Protein AF-A0A0F9PC03-F1 (afdb_monomer_lite)

pLDDT: mean 74.31, std 17.59, range [27.33, 94.0]

Sequence (243 aa):
MSEENTEQASPEETTSKETETEEQSKEQPFSDEQEARMQQLMVEATSKAKEEGKREMQGVKDREVAEANRKTRAAQNEASSYRTSFGTLDEDTQKDIELARYREQDKYHQNSAQEEAQKQQEDAFYQRMNEGVLSSLDSLGIQRDDKRIDWGTGSQDYIEARSRLDASVAKIISSDRKDADDKLKDDFKSLESTLRKELNLDSVDTTAGGGNSETDDFHSRVSNPNHKLTKKDIQDAREKGII

Structure (mmCIF, N/CA/C/O backbone):
data_AF-A0A0F9PC03-F1
#
_entry.id   AF-A0A0F9PC03-F1
#
loop_
_atom_site.group_PDB
_atom_site.id
_atom_site.type_symbol
_atom_site.label_atom_id
_atom_site.label_alt_id
_atom_site.label_comp_id
_atom_site.label_asym_id
_atom_site.label_entity_id
_atom_site.label_seq_id
_atom_site.pdbx_PDB_ins_code
_atom_site.Cartn_x
_atom_site.Cartn_y
_atom_site.Cartn_z
_atom_site.occupancy
_atom_site.B_iso_or_equiv
_atom_site.auth_seq_id
_atom_site.auth_comp_id
_atom_site.auth_asym_id
_atom_site.auth_atom_id
_atom_site.pdbx_PDB_model_num
ATOM 1 N N . MET A 1 1 ? -3.650 57.979 8.718 1.00 41.66 1 MET A N 1
ATOM 2 C CA . MET A 1 1 ? -4.286 57.192 7.647 1.00 41.66 1 MET A CA 1
ATOM 3 C C . MET A 1 1 ? -4.529 55.830 8.267 1.00 41.66 1 MET A C 1
ATOM 5 O O . MET A 1 1 ? -3.598 55.044 8.340 1.00 41.66 1 MET A O 1
ATOM 9 N N . SER A 1 2 ? -5.541 55.773 9.131 1.00 39.56 2 SER A N 1
ATOM 10 C CA . SER A 1 2 ? -6.923 55.395 8.777 1.00 39.56 2 SER A CA 1
ATOM 11 C C . SER A 1 2 ? -6.997 53.866 8.808 1.00 39.56 2 SER A C 1
ATOM 13 O O . SER A 1 2 ? -6.399 53.223 7.954 1.00 39.56 2 SER A O 1
ATOM 15 N N . GLU A 1 3 ? -7.372 53.300 9.959 1.00 35.12 3 GLU A N 1
ATOM 16 C CA . GLU A 1 3 ? -8.781 53.048 10.355 1.00 35.12 3 GLU A CA 1
ATOM 17 C C . GLU A 1 3 ? -9.276 51.799 9.606 1.00 35.12 3 GLU A C 1
ATOM 19 O O . GLU A 1 3 ? -9.280 51.775 8.383 1.00 35.12 3 GLU A O 1
ATOM 24 N N . GLU A 1 4 ? -9.406 50.666 10.307 1.00 34.69 4 GLU A N 1
ATOM 25 C CA . GLU A 1 4 ? -10.671 50.177 10.909 1.00 34.69 4 GLU A CA 1
ATOM 26 C C . GLU A 1 4 ? -11.431 49.256 9.928 1.00 34.69 4 GLU A C 1
ATOM 28 O O . GLU A 1 4 ? -11.292 49.405 8.722 1.00 34.69 4 GLU A O 1
ATOM 33 N N . ASN A 1 5 ? -12.242 48.274 10.333 1.00 32.03 5 ASN A N 1
ATOM 34 C CA . ASN A 1 5 ? -12.393 47.517 11.590 1.00 32.03 5 ASN A CA 1
ATOM 35 C C . ASN A 1 5 ? -13.169 46.212 11.243 1.00 32.03 5 ASN A C 1
ATOM 37 O O . ASN A 1 5 ? -13.571 46.064 10.094 1.00 32.03 5 ASN A O 1
ATOM 41 N N . THR A 1 6 ? -13.391 45.315 12.216 1.00 33.34 6 THR A N 1
ATOM 42 C CA . THR A 1 6 ? -14.523 44.342 12.345 1.00 33.34 6 THR A CA 1
ATOM 43 C C . THR A 1 6 ? -15.096 43.613 11.097 1.00 33.34 6 THR A C 1
ATOM 45 O O . THR A 1 6 ? -15.547 44.232 10.145 1.00 33.34 6 THR A O 1
ATOM 48 N N . GLU A 1 7 ? -15.149 42.277 11.005 1.00 32.19 7 GLU A N 1
ATOM 49 C CA . GLU A 1 7 ? -15.818 41.286 11.887 1.00 32.19 7 GLU A CA 1
ATOM 50 C C . GLU A 1 7 ? -17.330 41.053 11.590 1.00 32.19 7 GLU A C 1
ATOM 52 O O . GLU A 1 7 ? -18.104 41.992 11.467 1.00 32.19 7 GLU A O 1
ATOM 57 N N . GLN A 1 8 ? -17.713 39.761 11.593 1.00 31.20 8 GLN A N 1
ATOM 58 C CA . GLN A 1 8 ? -19.039 39.161 11.875 1.00 31.20 8 GLN A CA 1
ATOM 59 C C . GLN A 1 8 ? -20.194 39.034 10.842 1.00 31.20 8 GLN A C 1
ATOM 61 O O . GLN A 1 8 ? -20.530 39.928 10.077 1.00 31.20 8 GLN A O 1
ATOM 66 N N . ALA A 1 9 ? -20.862 37.877 11.014 1.00 28.86 9 ALA A N 1
ATOM 67 C CA . ALA A 1 9 ? -22.312 37.606 11.010 1.00 28.86 9 ALA A CA 1
ATOM 68 C C . ALA A 1 9 ? -23.124 37.407 9.702 1.00 28.86 9 ALA A C 1
ATOM 70 O O . ALA A 1 9 ? -23.466 38.333 8.978 1.00 28.86 9 ALA A O 1
ATOM 71 N N . SER A 1 10 ? -23.578 36.155 9.543 1.00 40.72 10 SER A N 1
ATOM 72 C CA . SER A 1 10 ? -24.974 35.769 9.224 1.00 40.72 10 SER A CA 1
ATOM 73 C C . SER A 1 10 ? -25.785 35.795 10.547 1.00 40.72 10 SER A C 1
ATOM 75 O O . SER A 1 10 ? -25.151 35.508 11.572 1.00 40.72 10 SER A O 1
ATOM 77 N N . PRO A 1 11 ? -27.079 36.207 10.618 1.00 42.56 11 PRO A N 1
ATOM 78 C CA . PRO A 1 11 ? -28.287 35.537 10.067 1.00 42.56 11 PRO A CA 1
ATOM 79 C C . PRO A 1 11 ? -29.135 36.509 9.185 1.00 42.56 11 PRO A C 1
ATOM 81 O O . PRO A 1 11 ? -28.548 37.458 8.675 1.00 42.56 11 PRO A O 1
ATOM 84 N N . GLU A 1 12 ? -30.430 36.386 8.830 1.00 31.33 12 GLU A N 1
ATOM 85 C CA . GLU A 1 12 ? -31.638 35.585 9.200 1.00 31.33 12 GLU A CA 1
ATOM 86 C C . GLU A 1 12 ? -32.307 35.013 7.902 1.00 31.33 12 GLU A C 1
ATOM 88 O O . GLU A 1 12 ? -31.857 35.325 6.802 1.00 31.33 12 GLU A O 1
ATOM 93 N N . GLU A 1 13 ? -33.217 34.021 7.863 1.00 30.52 13 GLU A N 1
ATOM 94 C CA . GLU A 1 13 ? -34.606 33.925 8.389 1.00 30.52 13 GLU A CA 1
ATOM 95 C C . GLU A 1 13 ? -35.509 35.112 7.940 1.00 30.52 13 GLU A C 1
ATOM 97 O O . GLU A 1 13 ? -35.182 36.259 8.186 1.00 30.52 13 GLU A O 1
ATOM 102 N N . THR A 1 14 ? -36.653 34.985 7.242 1.00 29.14 14 THR A N 1
ATOM 103 C CA . THR A 1 14 ? -37.774 34.031 7.393 1.00 29.14 14 THR A CA 1
ATOM 104 C C . THR A 1 14 ? -38.753 34.010 6.181 1.00 29.14 14 THR A C 1
ATOM 106 O O . THR A 1 14 ? -39.029 35.033 5.565 1.00 29.14 14 THR A O 1
ATOM 109 N N . THR A 1 15 ? -39.359 32.839 5.928 1.00 28.55 15 THR A N 1
ATOM 110 C CA . THR A 1 15 ? -40.800 32.591 5.621 1.00 28.55 15 THR A CA 1
ATOM 111 C C . THR A 1 15 ? -41.545 33.353 4.494 1.00 28.55 15 THR A C 1
ATOM 113 O O . THR A 1 15 ? -41.940 34.502 4.680 1.00 28.55 15 THR A O 1
ATOM 116 N N . SER A 1 16 ? -42.017 32.636 3.450 1.00 35.53 16 SER A N 1
ATOM 117 C CA . SER A 1 16 ? -43.470 32.330 3.273 1.00 35.53 16 SER A CA 1
ATOM 118 C C . SER A 1 16 ? -43.884 31.644 1.951 1.00 35.53 16 SER A C 1
ATOM 120 O O . SER A 1 16 ? -43.716 32.204 0.875 1.00 35.53 16 SER A O 1
ATOM 122 N N . LYS A 1 17 ? -44.659 30.560 2.129 1.00 33.78 17 LYS A N 1
ATOM 123 C CA . LYS A 1 17 ? -45.796 30.053 1.324 1.00 33.78 17 LYS A CA 1
ATOM 124 C C . LYS A 1 17 ? -45.612 29.305 -0.003 1.00 33.78 17 LYS A C 1
ATOM 126 O O . LYS A 1 17 ? -45.065 29.791 -0.985 1.00 33.78 17 LYS A O 1
ATOM 131 N N . GLU A 1 18 ? -46.269 28.144 -0.008 1.00 35.34 18 GLU A N 1
ATOM 132 C CA . GLU A 1 18 ? -46.649 27.332 -1.159 1.00 35.34 18 GLU A CA 1
ATOM 133 C C . GLU A 1 18 ? -47.553 28.091 -2.141 1.00 35.34 18 GLU A C 1
ATOM 135 O O . GLU A 1 18 ? -48.383 28.915 -1.747 1.00 35.34 18 GLU A O 1
ATOM 140 N N . THR A 1 19 ? -47.532 27.671 -3.404 1.00 29.50 19 THR A N 1
ATOM 141 C CA . THR A 1 19 ? -48.782 27.344 -4.102 1.00 29.50 19 THR A CA 1
ATOM 142 C C . THR A 1 19 ? -48.505 26.186 -5.057 1.00 29.50 19 THR A C 1
ATOM 144 O O . THR A 1 19 ? -47.679 26.311 -5.958 1.00 29.50 19 THR A O 1
ATOM 147 N N . GLU A 1 20 ? -49.165 25.049 -4.845 1.00 39.22 20 GLU A N 1
ATOM 148 C CA . GLU A 1 20 ? -49.199 23.973 -5.836 1.00 39.22 20 GLU A CA 1
ATOM 149 C C . GLU A 1 20 ? -49.935 24.453 -7.087 1.00 39.22 20 GLU A C 1
ATOM 151 O O . GLU A 1 20 ? -51.007 25.057 -6.996 1.00 39.22 20 GLU A O 1
ATOM 156 N N . THR A 1 21 ? -49.423 24.113 -8.266 1.00 27.33 21 THR A N 1
ATOM 157 C CA . THR A 1 21 ? -50.286 23.909 -9.433 1.00 27.33 21 THR A CA 1
ATOM 158 C C . THR A 1 21 ? -49.648 22.862 -10.339 1.00 27.33 21 THR A C 1
ATOM 160 O O . THR A 1 21 ? -48.740 23.158 -11.114 1.00 27.33 21 THR A O 1
ATOM 163 N N . GLU A 1 22 ? -50.126 21.620 -10.238 1.00 38.72 22 GLU A N 1
ATOM 164 C CA . GLU A 1 22 ? -50.060 20.705 -11.375 1.00 38.72 22 GLU A CA 1
ATOM 165 C C . GLU A 1 22 ? -50.844 21.347 -12.521 1.00 38.72 22 GLU A C 1
ATOM 167 O O . GLU A 1 22 ? -52.063 21.488 -12.434 1.00 38.72 22 GLU A O 1
ATOM 172 N N . GLU A 1 23 ? -50.175 21.696 -13.617 1.00 34.22 23 GLU A N 1
ATOM 173 C CA . GLU A 1 23 ? -50.879 21.868 -14.881 1.00 34.22 23 GLU A CA 1
ATOM 174 C C . GLU A 1 23 ? -50.096 21.216 -16.019 1.00 34.22 23 GLU A C 1
ATOM 176 O O . GLU A 1 23 ? -48.954 21.560 -16.325 1.00 34.22 23 GLU A O 1
ATOM 181 N N . GLN A 1 24 ? -50.731 20.210 -16.620 1.00 42.56 24 GLN A N 1
ATOM 182 C CA . GLN A 1 24 ? -50.201 19.412 -17.718 1.00 42.56 24 GLN A CA 1
ATOM 183 C C . GLN A 1 24 ? -49.994 20.281 -18.969 1.00 42.56 24 GLN A C 1
ATOM 185 O O . GLN A 1 24 ? -50.896 20.426 -19.801 1.00 42.56 24 GLN A O 1
ATOM 190 N N . SER A 1 25 ? -48.789 20.814 -19.161 1.00 38.00 25 SER A N 1
ATOM 191 C CA . SER A 1 25 ? -48.384 21.405 -20.436 1.00 38.00 25 SER A CA 1
ATOM 192 C C . SER A 1 25 ? -48.019 20.297 -21.429 1.00 38.00 25 SER A C 1
ATOM 194 O O . SER A 1 25 ? -46.926 19.738 -21.435 1.00 38.00 25 SER A O 1
ATOM 196 N N . LYS A 1 26 ? -49.012 19.969 -22.263 1.00 37.25 26 LYS A N 1
ATOM 197 C CA . LYS A 1 26 ? -48.923 19.066 -23.419 1.00 37.25 26 LYS A CA 1
ATOM 198 C C . LYS A 1 26 ? -47.657 19.307 -24.240 1.00 37.25 26 LYS A C 1
ATOM 200 O O . LYS A 1 26 ? -47.266 20.454 -24.447 1.00 37.25 26 LYS A O 1
ATOM 205 N N . GLU A 1 27 ? -47.129 18.226 -24.808 1.00 50.34 27 GLU A N 1
ATOM 206 C CA . GLU A 1 27 ? -46.141 18.254 -25.887 1.00 50.34 27 GLU A CA 1
ATOM 207 C C . GLU A 1 27 ? -46.575 19.257 -26.971 1.00 50.34 27 GLU A C 1
ATOM 209 O O . GLU A 1 27 ? -47.518 19.012 -27.728 1.00 50.34 27 GLU A O 1
ATOM 214 N N . GLN A 1 28 ? -45.899 20.406 -27.049 1.00 47.16 28 GLN A N 1
ATOM 215 C CA . GLN A 1 28 ? -45.931 21.200 -28.270 1.00 47.16 28 GLN A CA 1
ATOM 216 C C . GLN A 1 28 ? -45.037 20.480 -29.283 1.00 47.16 28 GLN A C 1
ATOM 218 O O . GLN A 1 28 ? -43.856 20.283 -28.982 1.00 47.16 28 GLN A O 1
ATOM 223 N N . PRO A 1 29 ? -45.538 20.107 -30.474 1.00 51.25 29 PRO A N 1
ATOM 224 C CA . PRO A 1 29 ? -44.636 19.741 -31.552 1.00 51.25 29 PRO A CA 1
ATOM 225 C C . PRO A 1 29 ? -43.731 20.945 -31.828 1.00 51.25 29 PRO A C 1
ATOM 227 O O . PRO A 1 29 ? -44.205 22.088 -31.864 1.00 51.25 29 PRO A O 1
ATOM 230 N N . PHE A 1 30 ? -42.432 20.699 -32.002 1.00 54.22 30 PHE A N 1
ATOM 231 C CA . PHE A 1 30 ? -41.537 21.720 -32.537 1.00 54.22 30 PHE A CA 1
ATOM 232 C C . PHE A 1 30 ? -42.135 22.236 -33.849 1.00 54.22 30 PHE A C 1
ATOM 234 O O . PHE A 1 30 ? -42.644 21.453 -34.648 1.00 54.22 30 PHE A O 1
ATOM 241 N N . SER A 1 31 ? -42.092 23.551 -34.070 1.00 66.00 31 SER A N 1
ATOM 242 C CA . SER A 1 31 ? -42.467 24.102 -35.377 1.00 66.00 31 SER A CA 1
ATOM 243 C C . SER A 1 31 ? -41.603 23.449 -36.461 1.00 66.00 31 SER A C 1
ATOM 245 O O . SER A 1 31 ? -40.407 23.255 -36.227 1.00 66.00 31 SER A O 1
ATOM 247 N N . ASP A 1 32 ? -42.158 23.180 -37.646 1.00 67.56 32 ASP A N 1
ATOM 248 C CA . ASP A 1 32 ? -41.413 22.609 -38.781 1.00 67.56 32 ASP A CA 1
ATOM 249 C C . ASP A 1 32 ? -40.110 23.394 -39.060 1.00 67.56 32 ASP A C 1
ATOM 251 O O . ASP A 1 32 ? -39.079 22.821 -39.409 1.00 67.56 32 ASP A O 1
ATOM 255 N N . GLU A 1 33 ? -40.111 24.714 -38.823 1.00 67.62 33 GLU A N 1
ATOM 256 C CA . GLU A 1 33 ? -38.919 25.566 -38.933 1.00 67.62 33 GLU A CA 1
ATOM 257 C C . GLU A 1 33 ? -37.887 25.356 -37.811 1.00 67.62 33 GLU A C 1
ATOM 259 O O . GLU A 1 33 ? -36.685 25.517 -38.035 1.00 67.62 33 GLU A O 1
ATOM 264 N N . GLN A 1 34 ? -38.326 25.031 -36.592 1.00 68.62 34 GLN A N 1
ATOM 265 C CA . GLN A 1 34 ? -37.437 24.698 -35.475 1.00 68.62 34 GLN A CA 1
ATOM 266 C C . GLN A 1 34 ? -36.825 23.311 -35.666 1.00 68.62 34 GLN A C 1
ATOM 268 O O . GLN A 1 34 ? -35.625 23.153 -35.441 1.00 68.62 34 GLN A O 1
ATOM 273 N N . GLU A 1 35 ? -37.609 22.336 -36.132 1.00 71.00 35 GLU A N 1
ATOM 274 C CA . GLU A 1 35 ? -37.091 21.007 -36.448 1.00 71.00 35 GLU A CA 1
ATOM 275 C C . GLU A 1 35 ? -36.109 21.070 -37.626 1.00 71.00 35 GLU A C 1
ATOM 277 O O . GLU A 1 35 ? -34.992 20.571 -37.508 1.00 71.00 35 GLU A O 1
ATOM 282 N N . ALA A 1 36 ? -36.438 21.788 -38.708 1.00 74.25 36 ALA A N 1
ATOM 283 C CA . ALA A 1 36 ? -35.526 21.991 -39.836 1.00 74.25 36 ALA A CA 1
ATOM 284 C C . ALA A 1 36 ? -34.196 22.646 -39.413 1.00 74.25 36 ALA A C 1
ATOM 286 O O . ALA A 1 36 ? -33.126 22.204 -39.839 1.00 74.25 36 ALA A O 1
ATOM 287 N N . ARG A 1 37 ? -34.228 23.653 -38.525 1.00 74.31 37 ARG A N 1
ATOM 288 C CA . ARG A 1 37 ? -33.006 24.262 -37.960 1.00 74.31 37 ARG A CA 1
ATOM 289 C C . ARG A 1 37 ? -32.220 23.287 -37.084 1.00 74.31 37 ARG A C 1
ATOM 291 O O . ARG A 1 37 ? -30.994 23.290 -37.140 1.00 74.31 37 ARG A O 1
ATOM 298 N N . MET A 1 38 ? -32.894 22.447 -36.299 1.00 74.69 38 MET A N 1
ATOM 299 C CA . MET A 1 38 ? -32.247 21.440 -35.453 1.00 74.69 38 MET A CA 1
ATOM 300 C C . MET A 1 38 ? -31.599 20.329 -36.292 1.00 74.69 38 MET A C 1
ATOM 302 O O . MET A 1 38 ? -30.455 19.955 -36.038 1.00 74.69 38 MET A O 1
ATOM 306 N N . GLN A 1 39 ? -32.279 19.862 -37.343 1.00 79.38 39 GLN A N 1
ATOM 307 C CA . GLN A 1 39 ? -31.731 18.926 -38.325 1.00 79.38 39 GLN A CA 1
ATOM 308 C C . GLN A 1 39 ? -30.527 19.539 -39.059 1.00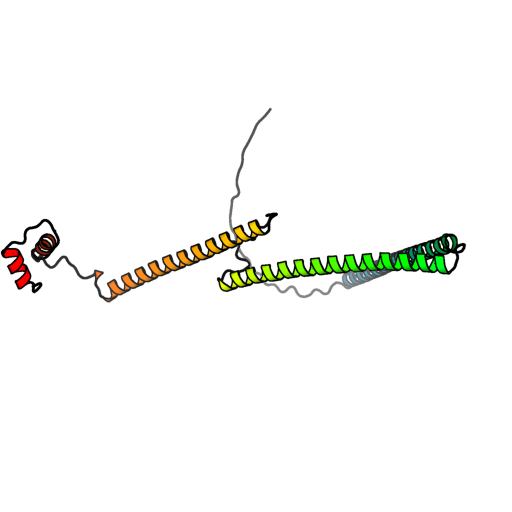 79.38 39 GLN A C 1
ATOM 310 O O . GLN A 1 39 ? -29.493 18.884 -39.181 1.00 79.38 39 GLN A O 1
ATOM 315 N N . GLN A 1 40 ? -30.605 20.808 -39.481 1.00 80.12 40 GLN A N 1
ATOM 316 C CA . GLN A 1 40 ? -29.488 21.510 -40.121 1.00 80.12 40 GLN A CA 1
ATOM 317 C C . GLN A 1 40 ? -28.278 21.649 -39.180 1.00 80.12 40 GLN A C 1
ATOM 319 O O . GLN A 1 40 ? -27.158 21.340 -39.587 1.00 80.12 40 GLN A O 1
ATOM 324 N N . LEU A 1 41 ? -28.501 22.020 -37.913 1.00 79.81 41 LEU A N 1
ATOM 325 C CA . LEU A 1 41 ? -27.453 22.096 -36.890 1.00 79.81 41 LEU A CA 1
ATOM 326 C C . LEU A 1 41 ? -26.822 20.719 -36.616 1.00 79.81 41 LEU A C 1
ATOM 328 O O . LEU A 1 41 ? -25.604 20.617 -36.490 1.00 79.81 41 LEU A O 1
ATOM 332 N N . MET A 1 42 ? -27.620 19.645 -36.576 1.00 75.25 42 MET A N 1
ATOM 333 C CA . MET A 1 42 ? -27.100 18.280 -36.438 1.00 75.25 42 MET A CA 1
ATOM 334 C C . MET A 1 42 ? -26.302 17.827 -37.665 1.00 75.25 42 MET A C 1
ATOM 336 O O . MET A 1 42 ? -25.276 17.166 -37.503 1.00 75.25 42 MET A O 1
ATOM 340 N N . VAL A 1 43 ? -26.711 18.195 -38.883 1.00 81.62 43 VAL A N 1
ATOM 341 C CA . VAL A 1 43 ? -25.949 17.908 -40.111 1.00 81.62 43 VAL A CA 1
ATOM 342 C C . VAL A 1 43 ? -24.617 18.660 -40.119 1.00 81.62 43 VAL A C 1
ATOM 344 O O . VAL A 1 43 ? -23.594 18.052 -40.432 1.00 81.62 43 VAL A O 1
ATOM 347 N N . GLU A 1 44 ? -24.601 19.936 -39.727 1.00 78.81 44 GLU A N 1
ATOM 348 C CA . GLU A 1 44 ? -23.381 20.750 -39.635 1.00 78.81 44 GLU A CA 1
ATOM 349 C C . GLU A 1 44 ? -22.435 20.249 -38.531 1.00 78.81 44 GLU A C 1
ATOM 351 O O . GLU A 1 44 ? -21.245 20.045 -38.770 1.00 78.81 44 GLU A O 1
ATOM 356 N N . ALA A 1 45 ? -22.955 19.944 -37.339 1.00 76.06 45 ALA A N 1
ATOM 357 C CA . ALA A 1 45 ? -22.166 19.338 -36.268 1.00 76.06 45 ALA A CA 1
ATOM 358 C C . ALA A 1 45 ? -21.593 17.971 -36.688 1.00 76.06 45 ALA A C 1
ATOM 360 O O . ALA A 1 45 ? -20.422 17.681 -36.439 1.00 76.06 45 ALA A O 1
ATOM 361 N N . THR A 1 46 ? -22.383 17.150 -37.389 1.00 72.75 46 THR A N 1
ATOM 362 C CA . THR A 1 46 ? -21.948 15.836 -37.889 1.00 72.75 46 THR A CA 1
ATOM 363 C C . THR A 1 46 ? -20.911 15.955 -39.008 1.00 72.75 46 THR A C 1
ATOM 365 O O . THR A 1 46 ? -19.999 15.129 -39.078 1.00 72.75 46 THR A O 1
ATOM 368 N N . SER A 1 47 ? -21.019 16.945 -39.902 1.00 79.38 47 SER A N 1
ATOM 369 C CA . SER A 1 47 ? -20.021 17.166 -40.956 1.00 79.38 47 SER A CA 1
ATOM 370 C C . SER A 1 47 ? -18.702 17.660 -40.361 1.00 79.38 47 SER A C 1
ATOM 372 O O . SER A 1 47 ? -17.656 17.089 -40.674 1.00 79.38 47 SER A O 1
ATOM 374 N N . LYS A 1 48 ? -18.761 18.610 -39.420 1.00 83.31 48 LYS A N 1
ATOM 375 C CA . LYS A 1 48 ? -17.601 19.129 -38.690 1.00 83.31 48 LYS A CA 1
ATOM 376 C C . LYS A 1 48 ? -16.895 18.037 -37.883 1.00 83.31 48 LYS A C 1
ATOM 378 O O . LYS A 1 48 ? -15.695 17.853 -38.054 1.00 83.31 48 LYS A O 1
ATOM 383 N N . ALA A 1 49 ? -17.632 17.233 -37.113 1.00 75.56 49 ALA A N 1
ATOM 384 C CA . ALA A 1 49 ? -17.072 16.100 -36.370 1.00 75.56 49 ALA A CA 1
ATOM 385 C C . ALA A 1 49 ? -16.437 15.037 -37.293 1.00 75.56 49 ALA A C 1
ATOM 387 O O . ALA A 1 49 ? -15.399 14.462 -36.966 1.00 75.56 49 ALA A O 1
ATOM 388 N N . LYS A 1 50 ? -17.014 14.791 -38.481 1.00 81.88 50 LYS A N 1
ATOM 389 C CA . LYS A 1 50 ? -16.421 13.894 -39.492 1.00 81.88 50 LYS A CA 1
ATOM 390 C C . LYS A 1 50 ? -15.153 14.465 -40.129 1.00 81.88 50 LYS A C 1
ATOM 392 O O . LYS A 1 50 ? -14.277 13.688 -40.503 1.00 81.88 50 LYS A O 1
ATOM 397 N N . GLU A 1 51 ? -15.056 15.778 -40.307 1.00 82.50 51 GLU A N 1
ATOM 398 C CA . GLU A 1 51 ? -13.858 16.432 -40.843 1.00 82.50 51 GLU A CA 1
ATOM 399 C C . GLU A 1 51 ? -12.733 16.489 -39.800 1.00 82.50 51 GLU A C 1
ATOM 401 O O . GLU A 1 51 ? -11.593 16.133 -40.100 1.00 82.50 51 GLU A O 1
ATOM 406 N N . GLU A 1 52 ? -13.071 16.834 -38.558 1.00 80.12 52 GLU A N 1
ATOM 407 C CA . GLU A 1 52 ? -12.163 16.852 -37.411 1.00 80.12 52 GLU A CA 1
ATOM 408 C C . GLU A 1 52 ? -11.604 15.450 -37.130 1.00 80.12 52 GLU A C 1
ATOM 410 O O . GLU A 1 52 ? -10.389 15.259 -37.180 1.00 80.12 52 GLU A O 1
ATOM 415 N N . GLY A 1 53 ? -12.463 14.429 -37.029 1.00 78.12 53 GLY A N 1
ATOM 416 C CA . GLY A 1 53 ? -12.029 13.036 -36.873 1.00 78.12 53 GLY A CA 1
ATOM 417 C C . GLY A 1 53 ? -11.180 12.516 -38.044 1.00 78.12 53 GLY A C 1
ATOM 418 O O . GLY A 1 53 ? -10.222 11.772 -37.833 1.00 78.12 53 GLY A O 1
ATOM 419 N N . LYS A 1 54 ? -11.445 12.941 -39.291 1.00 82.69 54 LYS A N 1
ATOM 420 C CA . LYS A 1 54 ? -10.556 12.634 -40.432 1.00 82.69 54 LYS A CA 1
ATOM 421 C C . LYS A 1 54 ? -9.179 13.280 -40.276 1.00 82.69 54 LYS A C 1
ATOM 423 O O . LYS A 1 54 ? -8.176 12.647 -40.606 1.00 82.69 54 LYS A O 1
ATOM 428 N N . ARG A 1 55 ? -9.123 14.523 -39.793 1.00 82.38 55 ARG A N 1
ATOM 429 C CA . ARG A 1 55 ? -7.877 15.271 -39.586 1.00 82.38 55 ARG A CA 1
ATOM 430 C C . ARG A 1 55 ? -7.045 14.684 -38.446 1.00 82.38 55 ARG A C 1
ATOM 432 O O . ARG A 1 55 ? -5.830 14.571 -38.593 1.00 82.38 55 ARG A O 1
ATOM 439 N N . GLU A 1 56 ? -7.684 14.263 -37.358 1.00 81.12 56 GLU A N 1
ATOM 440 C CA . GLU A 1 56 ? -7.024 13.559 -36.254 1.00 81.12 56 GLU A CA 1
ATOM 441 C C . GLU A 1 56 ? -6.472 12.203 -36.697 1.00 81.12 56 GLU A C 1
ATOM 443 O O . GLU A 1 56 ? -5.285 11.942 -36.509 1.00 81.12 56 GLU A O 1
ATOM 448 N N . MET A 1 57 ? -7.282 11.377 -37.369 1.00 80.62 57 MET A N 1
ATOM 449 C CA . MET A 1 57 ? -6.848 10.073 -37.891 1.00 80.62 57 MET A CA 1
ATOM 450 C C . MET A 1 57 ? -5.685 10.199 -38.884 1.00 80.62 57 MET A C 1
ATOM 452 O O . MET A 1 57 ? -4.752 9.395 -38.849 1.00 80.62 57 MET A O 1
ATOM 456 N N . GLN A 1 58 ? -5.695 11.226 -39.740 1.00 83.69 58 GLN A N 1
ATOM 457 C CA . GLN A 1 58 ? -4.568 11.529 -40.622 1.00 83.69 58 GLN A CA 1
ATOM 458 C C . GLN A 1 58 ? -3.324 11.946 -39.817 1.00 83.69 58 GLN A C 1
ATOM 460 O O . GLN A 1 58 ? -2.237 11.440 -40.075 1.00 83.69 58 GLN A O 1
ATOM 465 N N . GLY A 1 59 ? -3.481 12.789 -38.791 1.00 84.94 59 GLY A N 1
ATOM 466 C CA . GLY A 1 59 ? -2.388 13.198 -37.904 1.00 84.94 59 GLY A CA 1
ATOM 467 C C . GLY A 1 59 ? -1.781 12.052 -37.083 1.00 84.94 59 GLY A C 1
ATOM 468 O O . GLY A 1 59 ? -0.568 12.034 -36.878 1.00 84.94 59 GLY A O 1
ATOM 469 N N . VAL A 1 60 ? -2.585 11.078 -36.644 1.00 80.38 60 VAL A N 1
ATOM 470 C CA . VAL A 1 60 ? -2.102 9.841 -36.002 1.00 80.38 60 VAL A CA 1
ATOM 471 C C . VAL A 1 60 ? -1.313 9.005 -37.007 1.00 80.38 60 VAL A C 1
ATOM 473 O O . VAL A 1 60 ? -0.159 8.672 -36.746 1.00 80.38 60 VAL A O 1
ATOM 476 N N . LYS A 1 61 ? -1.876 8.756 -38.194 1.00 82.88 61 LYS A N 1
ATOM 477 C CA . LYS A 1 61 ? -1.218 7.978 -39.251 1.00 82.88 61 LYS A CA 1
ATOM 478 C C . LYS A 1 61 ? 0.109 8.597 -39.705 1.00 82.88 61 LYS A C 1
ATOM 480 O O . LYS A 1 61 ? 1.089 7.880 -39.887 1.00 82.88 61 LYS A O 1
ATOM 485 N N . ASP A 1 62 ? 0.174 9.919 -39.848 1.00 85.25 62 ASP A N 1
ATOM 486 C CA . ASP A 1 62 ? 1.404 10.617 -40.235 1.00 85.25 62 ASP A CA 1
ATOM 487 C C . ASP A 1 62 ? 2.471 10.565 -39.125 1.00 85.25 62 ASP A C 1
ATOM 489 O O . ASP A 1 62 ? 3.663 10.460 -39.428 1.00 85.25 62 ASP A O 1
ATOM 493 N N . ARG A 1 63 ? 2.072 10.553 -37.841 1.00 82.81 63 ARG A N 1
ATOM 494 C CA . ARG A 1 63 ? 2.987 10.295 -36.712 1.00 82.81 63 ARG A CA 1
ATOM 495 C C . ARG A 1 63 ? 3.504 8.859 -36.723 1.00 82.81 63 ARG A C 1
ATOM 497 O O . ARG A 1 63 ? 4.715 8.672 -36.655 1.00 82.81 63 ARG A O 1
ATOM 504 N N . GLU A 1 64 ? 2.631 7.864 -36.874 1.00 81.06 64 GLU A N 1
ATOM 505 C CA . GLU A 1 64 ? 3.019 6.448 -36.958 1.00 81.06 64 GLU A CA 1
ATOM 506 C C . GLU A 1 64 ? 3.986 6.193 -38.123 1.00 81.06 64 GLU A C 1
ATOM 508 O O . GLU A 1 64 ? 5.023 5.552 -37.949 1.00 81.06 64 GLU A O 1
ATOM 513 N N . VAL A 1 65 ? 3.707 6.761 -39.301 1.00 85.38 65 VAL A N 1
ATOM 514 C CA . VAL A 1 65 ? 4.595 6.686 -40.472 1.00 85.38 65 VAL A CA 1
ATOM 515 C C . VAL A 1 65 ? 5.921 7.407 -40.210 1.00 85.38 65 VAL A C 1
ATOM 517 O O . VAL A 1 65 ? 6.978 6.900 -40.596 1.00 85.38 65 VAL A O 1
ATOM 520 N N . ALA A 1 66 ? 5.921 8.563 -39.541 1.00 83.88 66 ALA A N 1
ATOM 521 C CA . ALA A 1 66 ? 7.155 9.256 -39.170 1.00 83.88 66 ALA A CA 1
ATOM 522 C C . ALA A 1 66 ? 7.993 8.457 -38.154 1.00 83.88 66 ALA A C 1
ATOM 524 O O . ALA A 1 66 ? 9.217 8.392 -38.289 1.00 83.88 66 ALA A O 1
ATOM 525 N N . GLU A 1 67 ? 7.364 7.812 -37.171 1.00 85.50 67 GLU A N 1
ATOM 526 C CA . GLU A 1 67 ? 8.033 6.946 -36.198 1.00 85.50 67 GLU A CA 1
ATOM 527 C C . GLU A 1 67 ? 8.571 5.661 -36.825 1.00 85.50 67 GLU A C 1
ATOM 529 O O . GLU A 1 67 ? 9.722 5.304 -36.573 1.00 85.50 67 GLU A O 1
ATOM 534 N N . ALA A 1 68 ? 7.792 5.001 -37.685 1.00 82.50 68 ALA A N 1
ATOM 535 C CA . ALA A 1 68 ? 8.240 3.838 -38.444 1.00 82.50 68 ALA A CA 1
ATOM 536 C C . ALA A 1 68 ? 9.467 4.189 -39.300 1.00 82.50 68 ALA A C 1
ATOM 538 O O . ALA A 1 68 ? 10.495 3.525 -39.202 1.00 82.50 68 ALA A O 1
ATOM 539 N N . ASN A 1 69 ? 9.425 5.306 -40.036 1.00 82.88 69 ASN A N 1
ATOM 540 C CA . ASN A 1 69 ? 10.565 5.788 -40.820 1.00 82.88 69 ASN A CA 1
ATOM 541 C C . ASN A 1 69 ? 11.790 6.140 -39.955 1.00 82.88 69 ASN A C 1
ATOM 543 O O . ASN A 1 69 ? 12.923 5.889 -40.371 1.00 82.88 69 ASN A O 1
ATOM 547 N N . ARG A 1 70 ? 11.598 6.701 -38.751 1.00 84.38 70 ARG A N 1
ATOM 548 C CA . ARG A 1 70 ? 12.693 6.948 -37.792 1.00 84.38 70 ARG A CA 1
ATOM 549 C C . ARG A 1 70 ? 13.316 5.638 -37.305 1.00 84.38 70 ARG A C 1
ATOM 551 O O . ARG A 1 70 ? 14.537 5.518 -37.354 1.00 84.38 70 ARG A O 1
ATOM 558 N N . LYS A 1 71 ? 12.501 4.652 -36.910 1.00 82.12 71 LYS A N 1
ATOM 559 C CA . LYS A 1 71 ? 12.952 3.311 -36.493 1.00 82.12 71 LYS A CA 1
ATOM 560 C C . LYS A 1 71 ? 13.708 2.602 -37.623 1.00 82.12 71 LYS A C 1
ATOM 562 O O . LYS A 1 71 ? 14.810 2.112 -37.399 1.00 82.12 71 LYS A O 1
ATOM 567 N N . THR A 1 72 ? 13.190 2.633 -38.854 1.00 84.50 72 THR A N 1
ATOM 568 C CA . THR A 1 72 ? 13.859 2.054 -40.032 1.00 84.50 72 THR A CA 1
ATOM 569 C C . THR A 1 72 ? 15.204 2.723 -40.321 1.00 84.50 72 THR A C 1
ATOM 571 O O . THR A 1 72 ? 16.187 2.022 -40.545 1.00 84.50 72 THR A O 1
ATOM 574 N N . ARG A 1 73 ? 15.291 4.061 -40.273 1.00 81.25 73 ARG A N 1
ATOM 575 C CA . ARG A 1 73 ? 16.567 4.777 -40.465 1.00 81.25 73 ARG A CA 1
ATOM 576 C C . ARG A 1 73 ? 17.573 4.496 -39.350 1.00 81.25 73 ARG A C 1
ATOM 578 O O . ARG A 1 73 ? 18.755 4.356 -39.642 1.00 81.25 73 ARG A O 1
ATOM 585 N N . ALA A 1 74 ? 17.125 4.388 -38.098 1.00 82.75 74 ALA A N 1
ATOM 586 C CA . ALA A 1 74 ? 17.988 4.007 -36.982 1.00 82.75 74 ALA A CA 1
ATOM 587 C C . ALA A 1 74 ? 18.584 2.605 -37.200 1.00 82.75 74 ALA A C 1
ATOM 589 O O . ALA A 1 74 ? 19.804 2.465 -37.192 1.00 82.75 74 ALA A O 1
ATOM 590 N N . ALA A 1 75 ? 17.749 1.613 -37.528 1.00 80.62 75 ALA A N 1
ATOM 591 C CA . ALA A 1 75 ? 18.192 0.250 -37.824 1.00 80.62 75 ALA A CA 1
ATOM 592 C C . ALA A 1 75 ? 19.125 0.169 -39.051 1.00 80.62 75 ALA A C 1
ATOM 594 O O . ALA A 1 75 ? 20.090 -0.591 -39.048 1.00 80.62 75 ALA A O 1
ATOM 595 N N . GLN A 1 76 ? 18.887 0.972 -40.096 1.00 80.38 76 GLN A N 1
ATOM 596 C CA . GLN A 1 76 ? 19.783 1.062 -41.259 1.00 80.38 76 GLN A CA 1
ATOM 597 C C . GLN A 1 76 ? 21.146 1.670 -40.902 1.00 80.38 76 GLN A C 1
ATOM 599 O O . GLN A 1 76 ? 22.177 1.164 -41.347 1.00 80.38 76 GLN A O 1
ATOM 604 N N . ASN A 1 77 ? 21.166 2.729 -40.089 1.00 79.38 77 ASN A N 1
ATOM 605 C CA . ASN A 1 77 ? 22.403 3.351 -39.615 1.00 79.38 77 ASN A CA 1
ATOM 606 C C . ASN A 1 77 ? 23.197 2.401 -38.709 1.00 79.38 77 ASN A C 1
ATOM 608 O O . ASN A 1 77 ? 24.416 2.320 -38.834 1.00 79.38 77 ASN A O 1
ATOM 612 N N . GLU A 1 78 ? 22.508 1.660 -37.842 1.00 80.38 78 GLU A N 1
ATOM 613 C CA . GLU A 1 78 ? 23.094 0.635 -36.981 1.00 80.38 78 GLU A CA 1
ATOM 614 C C . GLU A 1 78 ? 23.672 -0.527 -37.805 1.00 80.38 78 GLU A C 1
ATOM 616 O O . GLU A 1 78 ? 24.852 -0.842 -37.682 1.00 80.38 78 GLU A O 1
ATOM 621 N N . ALA A 1 79 ? 22.914 -1.103 -38.743 1.00 77.69 79 ALA A N 1
ATOM 622 C CA . ALA A 1 79 ? 23.427 -2.145 -39.637 1.00 77.69 79 ALA A CA 1
ATOM 623 C C . ALA A 1 79 ? 24.637 -1.669 -40.470 1.00 77.69 79 ALA A C 1
ATOM 625 O O . ALA A 1 79 ? 25.582 -2.428 -40.699 1.00 77.69 79 ALA A O 1
ATOM 626 N N . SER A 1 80 ? 24.640 -0.402 -40.898 1.00 76.69 80 SER A N 1
ATOM 627 C CA . SER A 1 80 ? 25.768 0.214 -41.604 1.00 76.69 80 SER A CA 1
ATOM 628 C C . SER A 1 80 ? 26.996 0.399 -40.701 1.00 76.69 80 SER A C 1
ATOM 630 O O . SER A 1 80 ? 28.122 0.132 -41.131 1.00 76.69 80 SER A O 1
ATOM 632 N N . SER A 1 81 ? 26.810 0.792 -39.435 1.00 75.06 81 SER A N 1
ATOM 633 C CA . SER A 1 81 ? 27.915 0.954 -38.483 1.00 75.06 81 SER A CA 1
ATOM 634 C C . SER A 1 81 ? 28.499 -0.389 -38.037 1.00 75.06 81 SER A C 1
ATOM 636 O O . SER A 1 81 ? 29.726 -0.500 -37.989 1.00 75.06 81 SER A O 1
ATOM 638 N N . TYR A 1 82 ? 27.677 -1.429 -37.832 1.00 72.38 82 TYR A N 1
ATOM 639 C CA . TYR A 1 82 ? 28.156 -2.805 -37.644 1.00 72.38 82 TYR A CA 1
ATOM 640 C C . TYR A 1 82 ? 28.968 -3.267 -38.858 1.00 72.38 82 TYR A C 1
ATOM 642 O O . TYR A 1 82 ? 30.114 -3.681 -38.708 1.00 72.38 82 TYR A O 1
ATOM 650 N N . ARG A 1 83 ? 28.432 -3.126 -40.078 1.00 71.12 83 ARG A N 1
ATOM 651 C CA . ARG A 1 83 ? 29.136 -3.547 -41.300 1.00 71.12 83 ARG A CA 1
ATOM 652 C C . ARG A 1 83 ? 30.463 -2.812 -41.508 1.00 71.12 83 ARG A C 1
ATOM 654 O O . ARG A 1 83 ? 31.413 -3.415 -41.996 1.00 71.12 83 ARG A O 1
ATOM 661 N N . THR A 1 84 ? 30.537 -1.538 -41.126 1.00 71.69 84 THR A N 1
ATOM 662 C CA . THR A 1 84 ? 31.763 -0.728 -41.230 1.00 71.69 84 THR A CA 1
ATOM 663 C C . THR A 1 84 ? 32.777 -1.070 -40.134 1.00 71.69 84 THR A C 1
ATOM 665 O O . THR A 1 84 ? 33.971 -1.100 -40.406 1.00 71.69 84 THR A O 1
ATOM 668 N N . SER A 1 85 ? 32.314 -1.346 -38.910 1.00 65.44 85 SER A N 1
ATOM 669 C CA . SER A 1 85 ? 33.180 -1.634 -37.755 1.00 65.44 85 SER A CA 1
ATOM 670 C C . SER A 1 85 ? 33.683 -3.079 -37.708 1.00 65.44 85 SER A C 1
ATOM 672 O O . SER A 1 85 ? 34.775 -3.310 -37.202 1.00 65.44 85 SER A O 1
ATOM 674 N N . PHE A 1 86 ? 32.903 -4.042 -38.213 1.00 66.25 86 PHE A N 1
ATOM 675 C CA . PHE A 1 86 ? 33.207 -5.478 -38.128 1.00 66.25 86 PHE A CA 1
ATOM 676 C C . PHE A 1 86 ? 33.579 -6.121 -39.469 1.00 66.25 86 PHE A C 1
ATOM 678 O O . PHE A 1 86 ? 34.258 -7.139 -39.475 1.00 66.25 86 PHE A O 1
ATOM 685 N N . GLY A 1 87 ? 33.237 -5.508 -40.610 1.00 65.75 87 GLY A N 1
ATOM 686 C CA . GLY A 1 87 ? 33.478 -6.082 -41.944 1.00 65.75 87 GLY A CA 1
ATOM 687 C C . GLY A 1 87 ? 34.946 -6.203 -42.384 1.00 65.75 87 GLY A C 1
ATOM 688 O O . GLY A 1 87 ? 35.199 -6.649 -43.500 1.00 65.75 87 GLY A O 1
ATOM 689 N N . THR A 1 88 ? 35.903 -5.789 -41.547 1.00 71.62 88 THR A N 1
ATOM 690 C CA . THR A 1 88 ? 37.355 -5.963 -41.756 1.00 71.62 88 THR A CA 1
ATOM 691 C C . THR A 1 88 ? 38.017 -6.858 -40.704 1.00 71.62 88 THR A C 1
ATOM 693 O O . THR A 1 88 ? 39.239 -6.996 -40.718 1.00 71.62 88 THR A O 1
ATOM 696 N N . LEU A 1 89 ? 37.246 -7.410 -39.763 1.00 77.06 89 LEU A N 1
ATOM 697 C CA . LEU A 1 89 ? 37.723 -8.384 -38.783 1.00 77.06 89 LEU A CA 1
ATOM 698 C C . LEU A 1 89 ? 37.537 -9.808 -39.314 1.00 77.06 89 LEU A C 1
ATOM 700 O O . LEU A 1 89 ? 36.727 -10.052 -40.206 1.00 77.06 89 LEU A O 1
ATOM 704 N N . ASP A 1 90 ? 38.317 -10.737 -38.767 1.00 82.62 90 ASP A N 1
ATOM 705 C CA . ASP A 1 90 ? 38.205 -12.156 -39.096 1.00 82.62 90 ASP A CA 1
ATOM 706 C C . ASP A 1 90 ? 36.922 -12.765 -38.505 1.00 82.62 90 ASP A C 1
ATOM 708 O O . ASP A 1 90 ? 36.440 -12.319 -37.458 1.00 82.62 90 ASP A O 1
ATOM 712 N N . GLU A 1 91 ? 36.374 -13.790 -39.162 1.00 79.94 91 GLU A N 1
ATOM 713 C CA . GLU A 1 91 ? 35.033 -14.322 -38.875 1.00 79.94 91 GLU A CA 1
ATOM 714 C C . GLU A 1 91 ? 34.916 -14.839 -37.431 1.00 79.94 91 GLU A C 1
ATOM 716 O O . GLU A 1 91 ? 33.905 -14.619 -36.760 1.00 79.94 91 GLU A O 1
ATOM 721 N N . ASP A 1 92 ? 35.976 -15.462 -36.914 1.00 78.12 92 ASP A N 1
ATOM 722 C CA . ASP A 1 92 ? 36.022 -15.951 -35.534 1.00 78.12 92 ASP A CA 1
ATOM 723 C C . ASP A 1 92 ? 36.125 -14.802 -34.516 1.00 78.12 92 ASP A C 1
ATOM 725 O O . ASP A 1 92 ? 35.482 -14.846 -33.467 1.00 78.12 92 ASP A O 1
ATOM 729 N N . THR A 1 93 ? 36.819 -13.708 -34.856 1.00 79.06 93 THR A N 1
ATOM 730 C CA . THR A 1 93 ? 36.864 -12.511 -33.995 1.00 79.06 93 THR A CA 1
ATOM 731 C C . THR A 1 93 ? 35.514 -11.788 -33.975 1.00 79.06 93 THR A C 1
ATOM 733 O O . THR A 1 93 ? 35.101 -11.279 -32.932 1.00 79.06 93 THR A O 1
ATOM 736 N N . GLN A 1 94 ? 34.790 -11.761 -35.100 1.00 80.12 94 GLN A N 1
ATOM 737 C CA . GLN A 1 94 ? 33.428 -11.226 -35.140 1.00 80.12 94 GLN A CA 1
ATOM 738 C C . GLN A 1 94 ? 32.486 -12.053 -34.248 1.00 80.12 94 GLN A C 1
ATOM 740 O O . GLN A 1 94 ? 31.784 -11.477 -33.414 1.00 80.12 94 GLN A O 1
ATOM 745 N N . LYS A 1 95 ? 32.518 -13.390 -34.361 1.00 83.56 95 LYS A N 1
ATOM 746 C CA . LYS A 1 95 ? 31.713 -14.296 -33.521 1.00 83.56 95 LYS A CA 1
ATOM 747 C C . LYS A 1 95 ? 32.006 -14.125 -32.033 1.00 83.56 95 LYS A C 1
ATOM 749 O O . LYS A 1 95 ? 31.063 -14.075 -31.249 1.00 83.56 95 LYS A O 1
ATOM 754 N N . ASP A 1 96 ? 33.270 -13.992 -31.635 1.00 82.88 96 ASP A N 1
ATOM 755 C CA . ASP A 1 96 ? 33.635 -13.780 -30.229 1.00 82.88 96 ASP A CA 1
ATOM 756 C C . ASP A 1 96 ? 33.094 -12.451 -29.674 1.00 82.88 96 ASP A C 1
ATOM 758 O O . ASP A 1 96 ? 32.628 -12.400 -28.532 1.00 82.88 96 ASP A O 1
ATOM 762 N N . ILE A 1 97 ? 33.084 -11.381 -30.479 1.00 82.69 97 ILE A N 1
ATOM 763 C CA . ILE A 1 97 ? 32.520 -10.082 -30.077 1.00 82.69 97 ILE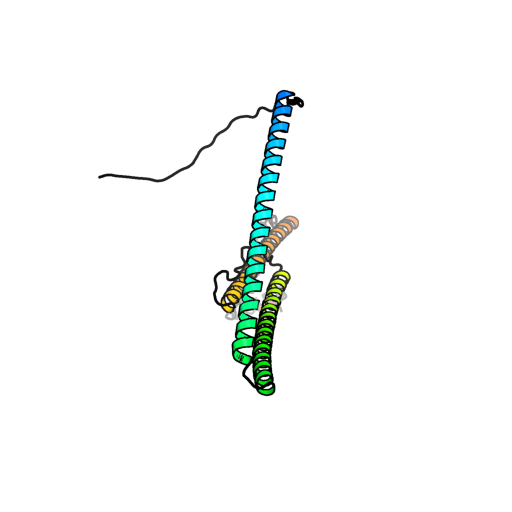 A CA 1
ATOM 764 C C . ILE A 1 97 ? 30.986 -10.136 -30.011 1.00 82.69 97 ILE A C 1
ATOM 766 O O . ILE A 1 97 ? 30.391 -9.591 -29.078 1.00 82.69 97 ILE A O 1
ATOM 770 N N . GLU A 1 98 ? 30.330 -10.813 -30.955 1.00 82.50 98 GLU A N 1
ATOM 771 C CA . GLU A 1 98 ? 28.883 -11.051 -30.908 1.00 82.50 98 GLU A CA 1
ATOM 772 C C . GLU A 1 98 ? 28.504 -11.899 -29.683 1.00 82.50 98 GLU A C 1
ATOM 774 O O . GLU A 1 98 ? 27.597 -11.533 -28.936 1.00 82.50 98 GLU A O 1
ATOM 779 N N . LEU A 1 99 ? 29.251 -12.968 -29.396 1.00 87.44 99 LEU A N 1
ATOM 780 C CA . LEU A 1 99 ? 29.066 -13.815 -28.216 1.00 87.44 99 LEU A CA 1
ATOM 781 C C . LEU A 1 99 ? 29.289 -13.037 -26.908 1.00 87.44 99 LEU A C 1
ATOM 783 O O . LEU A 1 99 ? 28.568 -13.252 -25.932 1.00 87.44 99 LEU A O 1
ATOM 787 N N . ALA A 1 100 ? 30.258 -12.117 -26.875 1.00 84.25 100 ALA A N 1
ATOM 788 C CA . ALA A 1 100 ? 30.476 -11.222 -25.741 1.00 84.25 100 ALA A CA 1
ATOM 789 C C . ALA A 1 100 ? 29.282 -10.275 -25.522 1.00 84.25 100 ALA A C 1
ATOM 791 O O . ALA A 1 100 ? 28.798 -10.179 -24.394 1.00 84.25 100 ALA A O 1
ATOM 792 N N . ARG A 1 101 ? 28.748 -9.660 -26.590 1.00 83.25 101 ARG A N 1
ATOM 793 C CA . ARG A 1 101 ? 27.531 -8.828 -26.526 1.00 83.25 101 ARG A CA 1
ATOM 794 C C . ARG A 1 101 ? 26.312 -9.621 -26.060 1.00 83.25 101 ARG A C 1
ATOM 796 O O . ARG A 1 101 ? 25.601 -9.155 -25.177 1.00 83.25 101 ARG A O 1
ATOM 803 N N . TYR A 1 102 ? 26.095 -10.827 -26.588 1.00 84.44 102 TYR A N 1
ATOM 804 C CA . TYR A 1 102 ? 24.998 -11.692 -26.142 1.00 84.44 102 TYR A CA 1
ATOM 805 C C . TYR A 1 102 ? 25.120 -12.053 -24.657 1.00 84.44 102 TYR A C 1
ATOM 807 O O . TYR A 1 102 ? 24.128 -11.991 -23.939 1.00 84.44 102 TYR A O 1
ATOM 815 N N . ARG A 1 103 ? 26.328 -12.360 -24.163 1.00 87.12 103 ARG A N 1
ATOM 816 C CA . ARG A 1 103 ? 26.575 -12.618 -22.731 1.00 87.12 103 ARG A CA 1
ATOM 817 C C . ARG A 1 103 ? 26.351 -11.387 -21.850 1.00 87.12 103 ARG A C 1
ATOM 819 O O . ARG A 1 103 ? 25.954 -11.534 -20.699 1.00 87.12 103 ARG A O 1
ATOM 826 N N . GLU A 1 104 ? 26.639 -10.188 -22.346 1.00 83.50 104 GLU A N 1
ATOM 827 C CA . GLU A 1 104 ? 26.382 -8.935 -21.627 1.00 83.50 104 GLU A CA 1
ATOM 828 C C . GLU A 1 104 ? 24.881 -8.609 -21.584 1.00 83.50 104 GLU A C 1
ATOM 830 O O . GLU A 1 104 ? 24.349 -8.285 -20.522 1.00 83.50 104 GLU A O 1
ATOM 835 N N . GLN A 1 105 ? 24.178 -8.797 -22.703 1.00 85.00 105 GLN A N 1
ATOM 836 C CA . GLN A 1 105 ? 22.728 -8.639 -22.788 1.00 85.00 105 GLN A CA 1
ATOM 837 C C . GLN A 1 105 ? 21.980 -9.667 -21.920 1.00 85.00 105 GLN A C 1
ATOM 839 O O . GLN A 1 105 ? 21.041 -9.304 -21.218 1.00 85.00 105 GLN A O 1
ATOM 844 N N . ASP A 1 106 ? 22.410 -10.930 -21.921 1.00 85.31 106 ASP A N 1
ATOM 845 C CA . ASP A 1 106 ? 21.841 -11.995 -21.085 1.00 85.31 106 ASP A CA 1
ATOM 846 C C . ASP A 1 106 ? 22.035 -11.703 -19.586 1.00 85.31 106 ASP A C 1
ATOM 848 O O . ASP A 1 106 ? 21.084 -11.788 -18.814 1.00 85.31 106 ASP A O 1
ATOM 852 N N . LYS A 1 107 ? 23.216 -11.215 -19.172 1.00 85.44 107 LYS A N 1
ATOM 853 C CA . LYS A 1 107 ? 23.433 -10.714 -17.800 1.00 85.44 107 LYS A CA 1
ATOM 854 C C . LYS A 1 107 ? 22.502 -9.559 -17.435 1.00 85.44 107 LYS A C 1
ATOM 856 O O . LYS A 1 107 ? 22.009 -9.520 -16.312 1.00 85.44 107 LYS A O 1
ATOM 861 N N . TYR A 1 108 ? 22.267 -8.619 -18.351 1.00 83.88 108 TYR A N 1
ATOM 862 C CA . TYR A 1 108 ? 21.340 -7.513 -18.106 1.00 83.88 108 TYR A CA 1
ATOM 863 C C . TYR A 1 108 ? 19.903 -8.018 -17.912 1.00 83.88 108 TYR A C 1
ATOM 865 O O . TYR A 1 108 ? 19.249 -7.630 -16.947 1.00 83.88 108 TYR A O 1
ATOM 873 N N . HIS A 1 109 ? 19.440 -8.941 -18.761 1.00 83.31 109 HIS A N 1
ATOM 874 C CA . HIS A 1 109 ? 18.117 -9.560 -18.621 1.00 83.31 109 HIS A CA 1
ATOM 875 C C . HIS A 1 109 ? 17.988 -10.393 -17.343 1.00 83.31 109 HIS A C 1
ATOM 877 O O . HIS A 1 109 ? 16.966 -10.305 -16.672 1.00 83.31 109 HIS A O 1
ATOM 883 N N . GLN A 1 110 ? 19.020 -11.149 -16.958 1.00 83.88 110 GLN A N 1
ATOM 884 C CA . GLN A 1 110 ? 19.039 -11.911 -15.703 1.00 83.88 110 GLN A CA 1
ATOM 885 C C . GLN A 1 110 ? 18.993 -10.993 -14.477 1.00 83.88 110 GLN A C 1
ATOM 887 O O . GLN A 1 110 ? 18.196 -11.238 -13.574 1.00 83.88 110 GLN A O 1
ATOM 892 N N . ASN A 1 111 ? 19.777 -9.910 -14.464 1.00 82.00 111 ASN A N 1
ATOM 893 C CA . ASN A 1 111 ? 19.733 -8.914 -13.392 1.00 82.00 111 ASN A CA 1
ATOM 894 C C . ASN A 1 111 ? 18.360 -8.226 -13.323 1.00 82.00 111 ASN A C 1
ATOM 896 O O . ASN A 1 111 ? 17.792 -8.128 -12.241 1.00 82.00 111 ASN A O 1
ATOM 900 N N . SER A 1 112 ? 17.798 -7.813 -14.465 1.00 83.19 112 SER A N 1
ATOM 901 C CA . SER A 1 112 ? 16.469 -7.188 -14.532 1.00 83.19 112 SER A CA 1
ATOM 902 C C . SER A 1 112 ? 15.366 -8.138 -14.059 1.00 83.19 112 SER A C 1
ATOM 904 O O . SER A 1 112 ? 14.482 -7.721 -13.318 1.00 83.19 112 SER A O 1
ATOM 906 N N . ALA A 1 113 ? 15.419 -9.416 -14.446 1.00 83.25 113 ALA A N 1
ATOM 907 C CA . ALA A 1 113 ? 14.467 -10.428 -13.995 1.00 83.25 113 ALA A CA 1
ATOM 908 C C . ALA A 1 113 ? 14.631 -10.751 -12.499 1.00 83.25 113 ALA A C 1
ATOM 910 O O . ALA A 1 113 ? 13.647 -11.037 -11.822 1.00 83.25 113 ALA A O 1
ATOM 911 N N . GLN A 1 114 ? 15.855 -10.686 -11.964 1.00 85.81 114 GLN A N 1
ATOM 912 C CA . GLN A 1 114 ? 16.119 -10.857 -10.536 1.00 85.81 114 GLN A CA 1
ATOM 913 C C . GLN A 1 114 ? 15.617 -9.661 -9.714 1.00 85.81 114 GLN A C 1
ATOM 915 O O . GLN A 1 114 ? 15.021 -9.870 -8.660 1.00 85.81 114 GLN A O 1
ATOM 920 N N . GLU A 1 115 ? 15.824 -8.432 -10.188 1.00 85.44 115 GLU A N 1
ATOM 921 C CA . GLU A 1 115 ? 15.308 -7.204 -9.570 1.00 85.44 115 GLU A CA 1
ATOM 922 C C . GLU A 1 115 ? 13.772 -7.175 -9.606 1.00 85.44 115 GLU A C 1
ATOM 924 O O . GLU A 1 115 ? 13.129 -6.908 -8.591 1.00 85.44 115 GLU A O 1
ATOM 929 N N . GLU A 1 116 ? 13.164 -7.559 -10.733 1.00 85.75 116 GLU A N 1
ATOM 930 C CA . GLU A 1 116 ? 11.710 -7.689 -10.847 1.00 85.75 116 GLU A CA 1
ATOM 931 C C . GLU A 1 116 ? 11.155 -8.794 -9.932 1.00 85.75 116 GLU A C 1
ATOM 933 O O . GLU A 1 116 ? 10.147 -8.579 -9.262 1.00 85.75 116 GLU A O 1
ATOM 938 N N . ALA A 1 117 ? 11.828 -9.946 -9.823 1.00 85.50 117 ALA A N 1
ATOM 939 C CA . ALA A 1 117 ? 11.433 -11.014 -8.903 1.00 85.50 117 ALA A CA 1
ATOM 940 C C . ALA A 1 117 ? 11.568 -10.610 -7.422 1.00 85.50 117 ALA A C 1
ATOM 942 O O . ALA A 1 117 ? 10.702 -10.954 -6.617 1.00 85.50 117 ALA A O 1
ATOM 943 N N . GLN A 1 118 ? 12.613 -9.856 -7.057 1.00 84.62 118 GLN A N 1
ATOM 944 C CA . GLN A 1 118 ? 12.759 -9.283 -5.712 1.00 84.62 118 GLN A CA 1
ATOM 945 C C . GLN A 1 118 ? 11.630 -8.299 -5.418 1.00 84.62 118 GLN A C 1
ATOM 947 O O . GLN A 1 118 ? 10.963 -8.429 -4.394 1.00 84.62 118 GLN A O 1
ATOM 952 N N . LYS A 1 119 ? 11.339 -7.389 -6.350 1.00 87.81 119 LYS A N 1
ATOM 953 C CA . LYS A 1 119 ? 10.232 -6.443 -6.212 1.00 87.81 119 LYS A CA 1
ATOM 954 C C . LYS A 1 119 ? 8.879 -7.150 -6.080 1.00 87.81 119 LYS A C 1
ATOM 956 O O . LYS A 1 119 ? 8.107 -6.810 -5.193 1.00 87.81 119 LYS A O 1
ATOM 961 N N . GLN A 1 120 ? 8.604 -8.172 -6.893 1.00 87.56 120 GLN A N 1
ATOM 962 C CA . GLN A 1 120 ? 7.387 -8.985 -6.763 1.00 87.56 120 GLN A CA 1
ATOM 963 C C . GLN A 1 120 ? 7.305 -9.687 -5.395 1.00 87.56 120 GLN A C 1
ATOM 965 O O . GLN A 1 120 ? 6.218 -9.805 -4.831 1.00 87.56 120 GLN A O 1
ATOM 970 N N . GLN A 1 121 ? 8.437 -10.132 -4.838 1.00 87.38 121 GLN A N 1
ATOM 971 C CA . GLN A 1 121 ? 8.497 -10.724 -3.501 1.00 87.38 121 GLN A CA 1
ATOM 972 C C . GLN A 1 121 ? 8.236 -9.688 -2.392 1.00 87.38 121 GLN A C 1
ATOM 974 O O . GLN A 1 121 ? 7.525 -10.001 -1.435 1.00 87.38 121 GLN A O 1
ATOM 979 N N . GLU A 1 122 ? 8.771 -8.472 -2.518 1.00 85.38 122 GLU A N 1
ATOM 980 C CA . GLU A 1 122 ? 8.505 -7.355 -1.604 1.00 85.38 122 GLU A CA 1
ATOM 981 C C . GLU A 1 122 ? 7.037 -6.912 -1.677 1.00 85.38 122 GLU A C 1
ATOM 983 O O . GLU A 1 122 ? 6.358 -6.879 -0.651 1.00 85.38 122 GLU A O 1
ATOM 988 N N . ASP A 1 123 ? 6.506 -6.672 -2.879 1.00 86.31 123 AS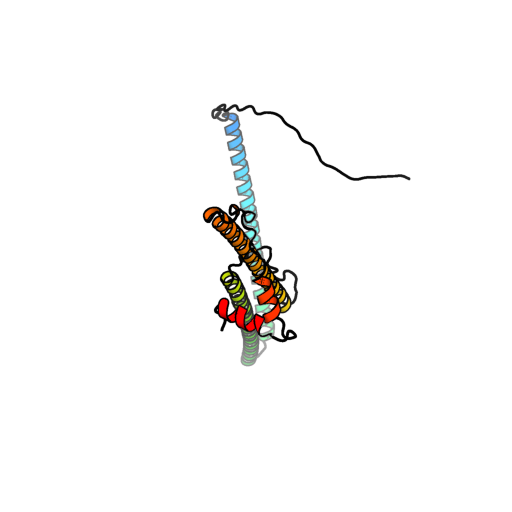P A N 1
ATOM 989 C CA . ASP A 1 123 ? 5.103 -6.307 -3.109 1.00 86.31 123 ASP A CA 1
ATOM 990 C C . ASP A 1 123 ? 4.152 -7.370 -2.518 1.00 86.31 123 ASP A C 1
ATOM 992 O O . ASP A 1 123 ? 3.207 -7.036 -1.798 1.00 86.31 123 ASP A O 1
ATOM 996 N N . ALA A 1 124 ? 4.432 -8.663 -2.732 1.00 89.12 124 ALA A N 1
ATOM 997 C CA . ALA A 1 124 ? 3.662 -9.764 -2.147 1.00 89.12 124 ALA A CA 1
ATOM 998 C C . ALA A 1 124 ? 3.788 -9.844 -0.612 1.00 89.12 124 ALA A C 1
ATOM 1000 O O . ALA A 1 124 ? 2.820 -10.188 0.075 1.00 89.12 124 ALA A O 1
ATOM 1001 N N . PHE A 1 125 ? 4.955 -9.513 -0.049 1.00 86.12 125 PHE A N 1
ATOM 1002 C CA . PHE A 1 125 ? 5.150 -9.421 1.399 1.00 86.12 125 PHE A CA 1
ATOM 1003 C C . PHE A 1 125 ? 4.308 -8.287 2.003 1.00 86.12 125 PHE A C 1
ATOM 1005 O O . PHE A 1 125 ? 3.580 -8.522 2.972 1.00 86.12 125 PHE A O 1
ATOM 1012 N N . TYR A 1 126 ? 4.335 -7.091 1.404 1.00 81.62 126 TYR A N 1
ATOM 1013 C CA . TYR A 1 126 ? 3.514 -5.957 1.837 1.00 81.62 126 TYR A CA 1
ATOM 1014 C C . TYR A 1 126 ? 2.014 -6.242 1.699 1.00 81.62 126 TYR A C 1
ATOM 1016 O O . TYR A 1 126 ? 1.261 -5.956 2.630 1.00 81.62 126 TYR A O 1
ATOM 1024 N N . GLN A 1 127 ? 1.572 -6.870 0.602 1.00 85.56 127 GLN A N 1
ATOM 1025 C CA . GLN A 1 127 ? 0.177 -7.299 0.437 1.00 85.56 127 GLN A CA 1
ATOM 1026 C C . GLN A 1 127 ? -0.257 -8.246 1.559 1.00 85.56 127 GLN A C 1
ATOM 1028 O O . GLN A 1 127 ? -1.214 -7.948 2.270 1.00 85.56 127 GLN A O 1
ATOM 1033 N N . ARG A 1 128 ? 0.488 -9.334 1.793 1.00 86.38 128 ARG A N 1
ATOM 1034 C CA . ARG A 1 128 ? 0.162 -10.322 2.834 1.00 86.38 128 ARG A CA 1
ATOM 1035 C C . ARG A 1 128 ? 0.151 -9.716 4.241 1.00 86.38 128 ARG A C 1
ATOM 1037 O O . ARG A 1 128 ? -0.648 -10.109 5.091 1.00 86.38 128 ARG A O 1
ATOM 1044 N N . MET A 1 129 ? 1.044 -8.763 4.499 1.00 84.06 129 MET A N 1
ATOM 1045 C CA . MET A 1 129 ? 1.102 -8.039 5.764 1.00 84.06 129 MET A CA 1
ATOM 1046 C C . MET A 1 129 ? -0.128 -7.137 5.954 1.00 84.06 129 MET A C 1
ATOM 1048 O O . MET A 1 129 ? -0.733 -7.160 7.027 1.00 84.06 129 MET A O 1
ATOM 1052 N N . ASN A 1 130 ? -0.543 -6.415 4.909 1.00 85.50 130 ASN A N 1
ATOM 1053 C CA . ASN A 1 130 ? -1.748 -5.583 4.911 1.00 85.50 130 ASN A CA 1
ATOM 1054 C C . ASN A 1 130 ? -3.034 -6.423 5.025 1.00 85.50 130 ASN A C 1
ATOM 1056 O O . ASN A 1 130 ? -3.929 -6.072 5.787 1.00 85.50 130 ASN A O 1
ATOM 1060 N N . GLU A 1 131 ? -3.120 -7.574 4.355 1.00 87.50 131 GLU A N 1
ATOM 1061 C CA . GLU A 1 131 ? -4.224 -8.530 4.534 1.00 87.50 131 GLU A CA 1
ATOM 1062 C C . GLU A 1 131 ? -4.330 -9.018 5.985 1.00 87.50 131 GLU A C 1
ATOM 1064 O O . GLU A 1 131 ? -5.429 -9.097 6.535 1.00 87.50 131 GLU A O 1
ATOM 1069 N N . GLY A 1 132 ? -3.193 -9.285 6.640 1.00 86.75 132 GLY A N 1
ATOM 1070 C CA . GLY A 1 132 ? -3.148 -9.631 8.061 1.00 86.75 132 GLY A CA 1
ATOM 1071 C C . GLY A 1 132 ? -3.680 -8.518 8.972 1.00 86.75 132 GLY A C 1
ATOM 1072 O O . GLY A 1 132 ? -4.372 -8.806 9.948 1.00 86.75 132 GLY A O 1
ATOM 1073 N N . VAL A 1 133 ? -3.417 -7.250 8.637 1.00 86.44 133 VAL A N 1
ATOM 1074 C CA . VAL A 1 133 ? -3.994 -6.083 9.330 1.00 86.44 133 VAL A CA 1
ATOM 1075 C C . VAL A 1 133 ? -5.509 -6.037 9.156 1.00 86.44 133 VAL A C 1
ATOM 1077 O O . VAL A 1 133 ? -6.234 -5.945 10.144 1.00 86.44 133 VAL A O 1
ATOM 1080 N N . LEU A 1 134 ? -5.990 -6.127 7.914 1.00 87.75 134 LEU A N 1
ATOM 1081 C CA . LEU A 1 134 ? -7.417 -6.051 7.596 1.00 87.75 134 LEU A CA 1
ATOM 1082 C C . LEU A 1 134 ? -8.198 -7.196 8.254 1.00 87.75 134 LEU A C 1
ATOM 1084 O O . LEU A 1 134 ? -9.220 -6.952 8.885 1.00 87.75 134 LEU A O 1
ATOM 1088 N N . SER A 1 135 ? -7.665 -8.419 8.204 1.00 88.81 135 SER A N 1
ATOM 1089 C CA . SER A 1 135 ? -8.222 -9.581 8.907 1.00 88.81 135 SER A CA 1
ATOM 1090 C C . SER A 1 135 ? -8.247 -9.386 10.429 1.00 88.81 135 SER A C 1
ATOM 1092 O O . SER A 1 135 ? -9.220 -9.751 11.089 1.00 88.81 135 SER A O 1
ATOM 1094 N N . SER A 1 136 ? -7.219 -8.745 11.002 1.00 87.00 136 SER A N 1
ATOM 1095 C CA . SER A 1 136 ? -7.211 -8.402 12.426 1.00 87.00 136 SER A CA 1
ATOM 1096 C C . SER A 1 136 ? -8.311 -7.395 12.775 1.00 87.00 136 SER A C 1
ATOM 1098 O O . SER A 1 136 ? -9.005 -7.606 13.766 1.00 87.00 136 SER A O 1
ATOM 1100 N N . LEU A 1 137 ? -8.500 -6.338 11.976 1.00 87.94 137 LEU A N 1
ATOM 1101 C CA . LEU A 1 137 ? -9.561 -5.339 12.176 1.00 87.94 137 LEU A CA 1
ATOM 1102 C C . LEU A 1 137 ? -10.955 -5.971 12.079 1.00 87.94 137 LEU A C 1
ATOM 1104 O O . LEU A 1 137 ? -11.763 -5.807 12.995 1.00 87.94 137 LEU A O 1
ATOM 1108 N N . ASP A 1 138 ? -11.189 -6.771 11.035 1.00 88.81 138 ASP A N 1
ATOM 1109 C CA . ASP A 1 138 ? -12.441 -7.505 10.841 1.00 88.81 138 ASP A CA 1
ATOM 1110 C C . ASP A 1 138 ? -12.720 -8.445 12.034 1.00 88.81 138 ASP A C 1
ATOM 1112 O O . ASP A 1 138 ? -13.841 -8.490 12.541 1.00 88.81 138 ASP A O 1
ATOM 1116 N N . SER A 1 139 ? -11.698 -9.152 12.545 1.00 88.38 139 SER A N 1
ATOM 1117 C CA . SER A 1 139 ? -11.833 -10.053 13.706 1.00 88.38 139 SER A CA 1
ATOM 1118 C C . SER A 1 139 ? -12.159 -9.332 15.021 1.00 88.38 139 SER A C 1
ATOM 1120 O O . SER A 1 139 ? -12.744 -9.925 15.927 1.00 88.38 139 SER A O 1
ATOM 1122 N N . LEU A 1 140 ? -11.801 -8.049 15.116 1.00 86.31 140 LEU A N 1
ATOM 1123 C CA . LEU A 1 140 ? -12.105 -7.170 16.244 1.00 86.31 140 LEU A CA 1
ATOM 1124 C C . LEU A 1 140 ? -13.470 -6.474 16.090 1.00 86.31 140 LEU A C 1
ATOM 1126 O O . LEU A 1 140 ? -13.882 -5.750 16.993 1.00 86.31 140 LEU A O 1
ATOM 1130 N N . GLY A 1 141 ? -14.168 -6.682 14.967 1.00 85.38 141 GLY A N 1
ATOM 1131 C CA . GLY A 1 141 ? -15.433 -6.019 14.641 1.00 85.38 141 GLY A CA 1
ATOM 1132 C C . GLY A 1 141 ? -15.286 -4.543 14.255 1.00 85.38 141 GLY A C 1
ATOM 1133 O O . GLY A 1 141 ? -16.290 -3.836 14.168 1.00 85.38 141 GLY A O 1
ATOM 1134 N N . ILE A 1 142 ? -14.058 -4.068 14.027 1.00 88.38 142 ILE A N 1
ATOM 1135 C CA . ILE A 1 142 ? -13.778 -2.674 13.680 1.00 88.38 142 ILE A CA 1
ATOM 1136 C C . ILE A 1 142 ? -13.898 -2.524 12.164 1.00 88.38 142 ILE A C 1
ATOM 1138 O O . ILE A 1 142 ? -13.229 -3.221 11.402 1.00 88.38 142 ILE A O 1
ATOM 1142 N N . GLN A 1 143 ? -14.745 -1.599 11.712 1.00 85.88 143 GLN A N 1
ATOM 1143 C CA . GLN A 1 143 ? -14.889 -1.320 10.285 1.00 85.88 143 GLN A CA 1
ATOM 1144 C C . GLN A 1 143 ? -13.605 -0.702 9.726 1.00 85.88 143 GLN A C 1
ATOM 1146 O O . GLN A 1 143 ? -13.035 0.209 10.317 1.00 85.88 143 GLN A O 1
ATOM 1151 N N . ARG A 1 144 ? -13.184 -1.159 8.544 1.00 83.50 144 ARG A N 1
ATOM 1152 C CA . ARG A 1 144 ? -11.970 -0.682 7.856 1.00 83.50 144 ARG A CA 1
ATOM 1153 C C . ARG A 1 144 ? -12.003 0.830 7.571 1.00 83.50 144 ARG A C 1
ATOM 1155 O O . ARG A 1 144 ? -10.966 1.482 7.619 1.00 83.50 144 ARG A O 1
ATOM 1162 N N . ASP A 1 145 ? -13.198 1.376 7.352 1.00 83.06 145 ASP A N 1
ATOM 1163 C CA . ASP A 1 145 ? -13.443 2.802 7.099 1.00 83.06 145 ASP A CA 1
ATOM 1164 C C . ASP A 1 145 ? -13.782 3.601 8.381 1.00 83.06 145 ASP A C 1
ATOM 1166 O O . ASP A 1 145 ? -14.255 4.740 8.303 1.00 83.06 145 ASP A O 1
ATOM 1170 N N . ASP A 1 146 ? -13.580 3.028 9.578 1.00 84.38 146 ASP A N 1
ATOM 1171 C CA . ASP A 1 146 ? -13.804 3.738 10.841 1.00 84.38 146 ASP A CA 1
ATOM 1172 C C . ASP A 1 146 ? -12.831 4.922 10.960 1.00 84.38 146 ASP A C 1
ATOM 1174 O O . ASP A 1 146 ? -11.614 4.767 11.052 1.00 84.38 146 ASP A O 1
ATOM 1178 N N . LYS A 1 147 ? -13.392 6.135 11.011 1.00 86.88 147 LYS A N 1
ATOM 1179 C CA . LYS A 1 147 ? -12.666 7.414 11.106 1.00 86.88 147 LYS A CA 1
ATOM 1180 C C . LYS A 1 147 ? -11.789 7.539 12.358 1.00 86.88 147 LYS A C 1
ATOM 1182 O O . LYS A 1 147 ? -11.009 8.483 12.454 1.00 86.88 147 LYS A O 1
ATOM 1187 N N . ARG A 1 148 ? -11.957 6.648 13.341 1.00 88.06 148 ARG A N 1
ATOM 1188 C CA . ARG A 1 148 ? -11.136 6.559 14.557 1.00 88.06 148 ARG A CA 1
ATOM 1189 C C . ARG A 1 148 ? -9.802 5.837 14.319 1.00 88.06 148 ARG A C 1
ATOM 1191 O O . ARG A 1 148 ? -8.927 5.940 15.177 1.00 88.06 148 ARG A O 1
ATOM 1198 N N . ILE A 1 149 ? -9.651 5.124 13.200 1.00 90.31 149 ILE A N 1
ATOM 1199 C CA . ILE A 1 149 ? -8.416 4.438 12.809 1.00 90.31 149 ILE A CA 1
ATOM 1200 C C . ILE A 1 149 ? -7.396 5.459 12.289 1.00 90.31 149 ILE A C 1
ATOM 1202 O O . ILE A 1 149 ? -7.664 6.190 11.336 1.00 90.31 149 ILE A O 1
ATOM 1206 N N . ASP A 1 150 ? -6.198 5.464 12.878 1.00 88.75 150 ASP A N 1
ATOM 1207 C CA . ASP A 1 150 ? -5.037 6.157 12.315 1.00 88.75 150 ASP A CA 1
ATOM 1208 C C . ASP A 1 150 ? -4.222 5.167 11.477 1.00 88.75 150 ASP A C 1
ATOM 1210 O O . ASP A 1 150 ? -3.481 4.341 12.004 1.00 88.75 150 ASP A O 1
ATOM 1214 N N . TRP A 1 151 ? -4.353 5.257 10.154 1.00 86.12 151 TRP A N 1
ATOM 1215 C CA . TRP A 1 151 ? -3.585 4.449 9.202 1.00 86.12 151 TRP A CA 1
ATOM 1216 C C . TRP A 1 151 ? -2.100 4.853 9.101 1.00 86.12 151 TRP A C 1
ATOM 1218 O O . TRP A 1 151 ? -1.360 4.269 8.311 1.00 86.12 151 TRP A O 1
ATOM 1228 N N . GLY A 1 152 ? -1.646 5.853 9.866 1.00 83.56 152 GLY A N 1
ATOM 1229 C CA . GLY A 1 152 ? -0.284 6.377 9.797 1.00 83.56 152 GLY A CA 1
ATOM 1230 C C . GLY A 1 152 ? -0.031 7.230 8.554 1.00 83.56 152 GLY A C 1
ATOM 1231 O O . GLY A 1 152 ? 1.108 7.345 8.102 1.00 83.56 152 GLY A O 1
ATOM 1232 N N . THR A 1 153 ? -1.083 7.811 7.969 1.00 79.12 153 THR A N 1
ATOM 1233 C CA . THR A 1 153 ? -1.020 8.572 6.715 1.00 79.12 153 THR A CA 1
ATOM 1234 C C . THR A 1 153 ? -0.058 9.758 6.843 1.00 79.12 153 THR A C 1
ATOM 1236 O O . THR A 1 153 ? -0.378 10.765 7.472 1.00 79.12 153 THR A O 1
ATOM 1239 N N . GLY A 1 154 ? 1.126 9.643 6.232 1.00 75.31 154 GLY A N 1
ATOM 1240 C CA . GLY A 1 154 ? 2.192 10.651 6.291 1.00 75.31 154 GLY A CA 1
ATOM 1241 C C . GLY A 1 154 ? 3.425 10.261 7.119 1.00 75.31 154 GLY A C 1
ATOM 1242 O O . GLY A 1 154 ? 4.401 11.008 7.106 1.00 75.31 154 GLY A O 1
ATOM 1243 N N . SER A 1 155 ? 3.433 9.106 7.794 1.00 81.06 155 SER A N 1
ATOM 1244 C CA . SER A 1 155 ? 4.665 8.521 8.345 1.00 81.06 155 SER A CA 1
ATOM 1245 C C . SER A 1 155 ? 5.570 8.004 7.220 1.00 81.06 155 SER A C 1
ATOM 1247 O O . SER A 1 155 ? 5.100 7.330 6.304 1.00 81.06 155 SER A O 1
ATOM 1249 N N . GLN A 1 156 ? 6.875 8.291 7.295 1.00 75.25 156 GLN A N 1
ATOM 1250 C CA . GLN A 1 156 ? 7.868 7.716 6.373 1.00 75.25 156 GLN A CA 1
ATOM 1251 C C . GLN A 1 156 ? 8.223 6.264 6.729 1.00 75.25 156 GLN A C 1
ATOM 1253 O O . GLN A 1 156 ? 8.560 5.489 5.838 1.00 75.25 156 GLN A O 1
ATOM 1258 N N . ASP A 1 157 ? 8.111 5.889 8.007 1.00 84.38 157 ASP A N 1
ATOM 1259 C CA . ASP A 1 157 ? 8.445 4.552 8.495 1.00 84.38 157 ASP A CA 1
ATOM 1260 C C . ASP A 1 157 ? 7.197 3.682 8.684 1.00 84.38 157 ASP A C 1
ATOM 1262 O O . ASP A 1 157 ? 6.291 4.013 9.454 1.00 84.38 157 ASP A O 1
ATOM 1266 N N . TYR A 1 158 ? 7.194 2.498 8.063 1.00 80.56 158 TYR A N 1
ATOM 1267 C CA . TYR A 1 158 ? 6.119 1.510 8.226 1.00 80.56 158 TYR A CA 1
ATOM 1268 C C . TYR A 1 158 ? 5.907 1.097 9.696 1.00 80.56 158 TYR A C 1
ATOM 1270 O O . TYR A 1 158 ? 4.774 0.901 10.132 1.00 80.56 158 TYR A O 1
ATOM 1278 N N . ILE A 1 159 ? 6.986 0.998 10.482 1.00 84.88 159 ILE A N 1
ATOM 1279 C CA . ILE A 1 159 ? 6.917 0.637 11.908 1.00 84.88 159 ILE A CA 1
ATOM 1280 C C . ILE A 1 159 ? 6.160 1.710 12.703 1.00 84.88 159 ILE A C 1
ATOM 1282 O O . ILE A 1 159 ? 5.369 1.379 13.587 1.00 84.88 159 ILE A O 1
ATOM 1286 N N . GLU A 1 160 ? 6.363 2.989 12.375 1.00 86.88 160 GLU A N 1
ATOM 1287 C CA . GLU A 1 160 ? 5.651 4.088 13.024 1.00 86.88 160 GLU A CA 1
ATOM 1288 C C . GLU A 1 160 ? 4.167 4.077 12.638 1.00 86.88 160 GLU A C 1
ATOM 1290 O O . GLU A 1 160 ? 3.309 4.104 13.522 1.00 86.88 160 GLU A O 1
ATOM 1295 N N . ALA A 1 161 ? 3.866 3.955 11.340 1.00 86.06 161 ALA A N 1
ATOM 1296 C CA . ALA A 1 161 ? 2.496 3.854 10.843 1.00 86.06 161 ALA A CA 1
ATOM 1297 C C . ALA A 1 161 ? 1.741 2.692 11.509 1.00 86.06 161 ALA A C 1
ATOM 1299 O O . ALA A 1 161 ? 0.614 2.859 11.977 1.00 86.06 161 ALA A O 1
ATOM 1300 N N . ARG A 1 162 ? 2.394 1.530 11.642 1.00 85.75 162 ARG A N 1
ATOM 1301 C CA . ARG A 1 162 ? 1.804 0.363 12.298 1.00 85.75 162 ARG A CA 1
ATOM 1302 C C . ARG A 1 162 ? 1.589 0.563 13.801 1.00 85.75 162 ARG A C 1
ATOM 1304 O O . ARG A 1 162 ? 0.547 0.173 14.315 1.00 85.75 162 ARG A O 1
ATOM 1311 N N . SER A 1 163 ? 2.529 1.205 14.491 1.00 87.31 163 SER A N 1
ATOM 1312 C CA . SER A 1 163 ? 2.395 1.540 15.916 1.00 87.31 163 SER A CA 1
ATOM 1313 C C . SER A 1 163 ? 1.208 2.478 16.176 1.00 87.31 163 SER A C 1
ATOM 1315 O O . SER A 1 163 ? 0.418 2.247 17.093 1.00 87.31 163 SER A O 1
ATOM 1317 N N . ARG A 1 164 ? 1.025 3.502 15.327 1.00 88.69 164 ARG A N 1
ATOM 1318 C CA . ARG A 1 164 ? -0.134 4.411 15.381 1.00 88.69 164 ARG A CA 1
ATOM 1319 C C . ARG A 1 164 ? -1.449 3.674 15.127 1.00 88.69 164 ARG A C 1
ATOM 1321 O O . ARG A 1 164 ? -2.404 3.863 15.881 1.00 88.69 164 ARG A O 1
ATOM 1328 N N . LEU A 1 165 ? -1.464 2.775 14.142 1.00 90.50 165 LEU A N 1
ATOM 1329 C CA . LEU A 1 165 ? -2.608 1.919 13.852 1.00 90.50 165 LEU A CA 1
ATOM 1330 C C . LEU A 1 165 ? -2.991 1.054 15.056 1.00 90.50 165 LEU A C 1
ATOM 1332 O O . LEU A 1 165 ? -4.118 1.164 15.540 1.00 90.50 165 LEU A O 1
ATOM 1336 N N . ASP A 1 166 ? -2.060 0.259 15.586 1.00 88.50 166 ASP A N 1
ATOM 1337 C CA . ASP A 1 166 ? -2.316 -0.632 16.724 1.00 88.50 166 ASP A CA 1
ATOM 1338 C C . ASP A 1 166 ? -2.766 0.165 17.974 1.00 88.50 166 ASP A C 1
ATOM 1340 O O . ASP A 1 166 ? -3.667 -0.264 18.702 1.00 88.50 166 ASP A O 1
ATOM 1344 N N . ALA A 1 167 ? -2.223 1.371 18.192 1.00 90.56 167 ALA A N 1
ATOM 1345 C CA . ALA A 1 167 ? -2.659 2.278 19.258 1.00 90.56 167 ALA A CA 1
ATOM 1346 C C . ALA A 1 167 ? -4.082 2.832 19.041 1.00 90.56 167 ALA A C 1
ATOM 1348 O O . ALA A 1 167 ? -4.867 2.905 19.992 1.00 90.56 167 ALA A O 1
ATOM 1349 N N . SER A 1 168 ? -4.444 3.201 17.806 1.00 91.56 168 SER A N 1
ATOM 1350 C CA . SER A 1 168 ? -5.799 3.662 17.467 1.00 91.56 168 SER A CA 1
ATOM 1351 C C . SER A 1 168 ? -6.837 2.545 17.639 1.00 91.56 168 SER A C 1
ATOM 1353 O O . SER A 1 168 ? -7.878 2.756 18.263 1.00 91.56 168 SER A O 1
ATOM 1355 N N . VAL A 1 169 ? -6.497 1.321 17.225 1.00 90.94 169 VAL A N 1
ATOM 1356 C CA . VAL A 1 169 ? -7.294 0.101 17.415 1.00 90.94 169 VAL A CA 1
ATOM 1357 C C . VAL A 1 169 ? -7.511 -0.198 18.899 1.00 90.94 169 VAL A C 1
ATOM 1359 O O . VAL A 1 169 ? -8.646 -0.403 19.330 1.00 90.94 169 VAL A O 1
ATOM 1362 N N . ALA A 1 170 ? -6.458 -0.147 19.720 1.00 89.62 170 ALA A N 1
ATOM 1363 C CA . ALA A 1 170 ? -6.580 -0.326 21.168 1.00 89.62 170 ALA A CA 1
ATOM 1364 C C . ALA A 1 170 ? -7.478 0.746 21.822 1.00 89.62 170 ALA A C 1
ATOM 1366 O O . ALA A 1 170 ? -8.238 0.449 22.752 1.00 89.62 170 ALA A O 1
ATOM 1367 N N . LYS A 1 171 ? -7.435 1.988 21.322 1.00 92.62 171 LYS A N 1
ATOM 1368 C CA . LYS A 1 171 ? -8.305 3.083 21.774 1.00 92.62 171 LYS A CA 1
ATOM 1369 C C . LYS A 1 171 ? -9.773 2.866 21.386 1.00 92.62 171 LYS A C 1
ATOM 1371 O O . LYS A 1 171 ? -10.648 3.136 22.204 1.00 92.62 171 LYS A O 1
ATOM 1376 N N . ILE A 1 172 ? -10.043 2.340 20.190 1.00 90.75 172 ILE A N 1
ATOM 1377 C CA . ILE A 1 172 ? -11.394 1.953 19.752 1.00 90.75 172 ILE A CA 1
ATOM 1378 C C . ILE A 1 172 ? -11.953 0.864 20.674 1.00 90.75 172 ILE A C 1
ATOM 1380 O O . ILE A 1 172 ? -12.976 1.079 21.317 1.00 90.75 172 ILE A O 1
ATOM 1384 N N . ILE A 1 173 ? -11.232 -0.251 20.841 1.00 90.19 173 ILE A N 1
ATOM 1385 C CA . ILE A 1 173 ? -11.673 -1.388 21.671 1.00 90.19 173 ILE A CA 1
ATOM 1386 C C . ILE A 1 173 ? -11.935 -0.962 23.122 1.00 90.19 173 ILE A C 1
ATOM 1388 O O . ILE A 1 173 ? -12.888 -1.429 23.745 1.00 90.19 173 ILE A O 1
ATOM 1392 N N . SER A 1 174 ? -11.088 -0.097 23.687 1.00 90.00 174 SER A N 1
ATOM 1393 C CA . SER A 1 174 ? -11.265 0.378 25.065 1.00 90.00 174 SER A CA 1
ATOM 1394 C C . SER A 1 174 ? -12.423 1.369 25.220 1.00 90.00 174 SER A C 1
ATOM 1396 O O . SER A 1 174 ? -13.087 1.330 26.255 1.00 90.00 174 SER A O 1
ATOM 1398 N N . SER A 1 175 ? -12.718 2.191 24.204 1.00 90.38 175 SER A N 1
ATOM 1399 C CA . SER A 1 175 ? -13.935 3.016 24.167 1.00 90.38 175 SER A CA 1
ATOM 1400 C C . SER A 1 175 ? -15.182 2.139 24.082 1.00 90.38 175 SER A C 1
ATOM 1402 O O . SER A 1 175 ? -16.036 2.211 24.959 1.00 90.38 175 SER A O 1
ATOM 1404 N N . ASP A 1 176 ? -15.238 1.241 23.098 1.00 89.75 176 ASP A N 1
ATOM 1405 C CA . ASP A 1 176 ? -16.422 0.424 22.815 1.00 89.75 176 ASP A CA 1
ATOM 1406 C C . ASP A 1 176 ? -16.747 -0.525 23.991 1.00 89.75 176 ASP A C 1
ATOM 1408 O O . ASP A 1 176 ? -17.914 -0.735 24.326 1.00 89.75 176 ASP A O 1
ATOM 1412 N N . ARG A 1 177 ? -15.721 -1.035 24.696 1.00 89.94 177 ARG A N 1
ATOM 1413 C CA . ARG A 1 177 ? -15.895 -1.762 25.970 1.00 89.94 177 ARG A CA 1
ATOM 1414 C C . ARG A 1 177 ? -16.455 -0.887 27.084 1.00 89.94 177 ARG A C 1
ATOM 1416 O O . ARG A 1 177 ? -17.335 -1.339 27.806 1.00 89.94 177 ARG A O 1
ATOM 1423 N N . LYS A 1 178 ? -15.959 0.343 27.238 1.00 92.62 178 LYS A N 1
ATOM 1424 C CA . LYS A 1 178 ? -16.450 1.259 28.272 1.00 92.62 178 LYS A CA 1
ATOM 1425 C C . LYS A 1 178 ? -17.914 1.633 28.023 1.00 92.62 178 LYS A C 1
ATOM 1427 O O . LYS A 1 178 ? -18.708 1.606 28.957 1.00 92.62 178 LYS A O 1
ATOM 1432 N N . ASP A 1 179 ? -18.274 1.905 26.772 1.00 91.25 179 ASP A N 1
ATOM 1433 C CA . ASP A 1 179 ? -19.647 2.228 26.378 1.00 91.25 179 ASP A CA 1
ATOM 1434 C C . ASP A 1 179 ? -20.597 1.030 26.585 1.00 91.25 179 ASP A C 1
ATOM 1436 O O . ASP A 1 179 ? -21.766 1.214 26.931 1.00 91.25 179 ASP A O 1
ATOM 1440 N N . ALA A 1 180 ? -20.104 -0.206 26.428 1.00 90.00 180 ALA A N 1
ATOM 1441 C CA . ALA A 1 180 ? -20.839 -1.420 26.784 1.00 90.00 180 ALA A CA 1
ATOM 1442 C C . ALA A 1 180 ? -20.984 -1.602 28.310 1.00 90.00 180 ALA A C 1
ATOM 1444 O O . ALA A 1 180 ? -22.085 -1.878 28.783 1.00 90.00 180 ALA A O 1
ATOM 1445 N N . ASP A 1 181 ? -19.914 -1.400 29.086 1.00 91.38 181 ASP A N 1
ATOM 1446 C CA . ASP A 1 181 ? -19.941 -1.477 30.554 1.00 91.38 181 ASP A CA 1
ATOM 1447 C C . ASP A 1 181 ? -20.873 -0.424 31.173 1.00 91.38 181 ASP A C 1
ATOM 1449 O O . ASP A 1 181 ? -21.567 -0.705 32.151 1.00 91.38 181 ASP A O 1
ATOM 1453 N N . ASP A 1 182 ? -20.889 0.798 30.635 1.00 93.19 182 ASP A N 1
ATOM 1454 C CA . ASP A 1 182 ? -21.751 1.874 31.127 1.00 93.19 182 ASP A CA 1
ATOM 1455 C C . ASP A 1 182 ? -23.230 1.609 30.776 1.00 93.19 182 ASP A C 1
ATOM 1457 O O . ASP A 1 182 ? -24.086 1.756 31.651 1.00 93.19 182 ASP A O 1
ATOM 1461 N N . LYS A 1 183 ? -23.534 1.060 29.585 1.00 93.38 183 LYS A N 1
ATOM 1462 C CA . LYS A 1 183 ? -24.880 0.538 29.263 1.00 93.38 183 LYS A CA 1
ATOM 1463 C C . LYS A 1 183 ? -25.314 -0.584 30.204 1.00 93.38 183 LYS A C 1
ATOM 1465 O O . LYS A 1 183 ? -26.407 -0.513 30.752 1.00 93.38 183 LYS A O 1
ATOM 1470 N N . LEU A 1 184 ? -24.456 -1.574 30.462 1.00 91.88 184 LEU A N 1
ATOM 1471 C CA . LEU A 1 184 ? -24.768 -2.680 31.377 1.00 91.88 184 LEU A CA 1
ATOM 1472 C C . LEU A 1 184 ? -25.038 -2.198 32.812 1.00 91.88 184 LEU A C 1
ATOM 1474 O O . LEU A 1 184 ? -25.896 -2.760 33.493 1.00 91.88 184 LEU A O 1
ATOM 1478 N N . LYS A 1 185 ? -24.350 -1.147 33.282 1.00 94.00 185 LYS A N 1
ATOM 1479 C CA . LYS A 1 185 ? -24.640 -0.517 34.585 1.00 94.00 185 LYS A CA 1
ATOM 1480 C C . LYS A 1 185 ? -26.001 0.168 34.597 1.00 94.00 185 LYS A C 1
ATOM 1482 O O . LYS A 1 185 ? -26.692 0.096 35.611 1.00 94.00 185 LYS A O 1
ATOM 1487 N N . ASP A 1 186 ? -26.374 0.853 33.523 1.00 93.38 186 ASP A N 1
ATOM 1488 C CA . ASP A 1 186 ? -27.657 1.554 33.444 1.00 93.38 186 ASP A CA 1
ATOM 1489 C C . ASP A 1 186 ? -28.828 0.577 33.265 1.00 93.38 186 ASP A C 1
ATOM 1491 O O . ASP A 1 186 ? -29.831 0.707 33.971 1.00 93.38 186 ASP A O 1
ATOM 1495 N N . ASP A 1 187 ? -28.655 -0.478 32.464 1.00 91.75 187 ASP A N 1
ATOM 1496 C CA . ASP A 1 187 ? -29.576 -1.614 32.390 1.00 91.75 187 ASP A CA 1
ATOM 1497 C C . ASP A 1 187 ? -29.746 -2.254 33.777 1.00 91.75 187 ASP A C 1
ATOM 1499 O O . ASP A 1 187 ? -30.876 -2.397 34.246 1.00 91.75 187 ASP A O 1
ATOM 1503 N N . PHE A 1 188 ? -28.650 -2.548 34.490 1.00 93.75 188 PHE A N 1
ATOM 1504 C CA . PHE A 1 188 ? -28.696 -3.116 35.843 1.00 93.75 188 PHE A CA 1
ATOM 1505 C C . PHE A 1 188 ? -29.444 -2.215 36.836 1.00 93.75 188 PHE A C 1
ATOM 1507 O O . PHE A 1 188 ? -30.320 -2.703 37.548 1.00 93.75 188 PHE A O 1
ATOM 1514 N N . LYS A 1 189 ? -29.173 -0.900 36.857 1.00 93.50 189 LYS A N 1
ATOM 1515 C CA . LYS A 1 189 ? -29.922 0.063 37.691 1.00 93.50 189 LYS A CA 1
ATOM 1516 C C . LYS A 1 189 ? -31.405 0.098 37.326 1.00 93.50 189 LYS A C 1
ATOM 1518 O O . LYS A 1 189 ? -32.251 0.191 38.214 1.00 93.50 189 LYS A O 1
ATOM 1523 N N . SER A 1 190 ? -31.739 0.038 36.034 1.00 92.88 190 SER A N 1
ATOM 1524 C CA . SER A 1 190 ? -33.134 0.036 35.581 1.00 92.88 190 SER A CA 1
ATOM 1525 C C . SER A 1 190 ? -33.869 -1.215 36.078 1.00 92.88 190 SER A C 1
ATOM 1527 O O . SER A 1 190 ? -34.977 -1.109 36.614 1.00 92.88 190 SER A O 1
ATOM 1529 N N . LEU A 1 191 ? -33.205 -2.373 36.017 1.00 92.12 191 LEU A N 1
ATOM 1530 C CA . LEU A 1 191 ? -33.715 -3.674 36.438 1.00 92.12 191 LEU A CA 1
ATOM 1531 C C . LEU A 1 191 ? -33.829 -3.752 37.969 1.00 92.12 191 LEU A C 1
ATOM 1533 O O . LEU A 1 191 ? -34.865 -4.174 38.476 1.00 92.12 191 LEU A O 1
ATOM 1537 N N . GLU A 1 192 ? -32.846 -3.230 38.711 1.00 90.19 192 GLU A N 1
ATOM 1538 C CA . GLU A 1 192 ? -32.923 -3.052 40.167 1.00 90.19 192 GLU A CA 1
ATOM 1539 C C . GLU A 1 192 ? -34.102 -2.144 40.557 1.00 90.19 192 GLU A C 1
ATOM 1541 O O . GLU A 1 192 ? -34.888 -2.492 41.437 1.00 90.19 192 GLU A O 1
ATOM 1546 N N . SER A 1 193 ? -34.282 -1.006 39.874 1.00 89.56 193 SER A N 1
ATOM 1547 C CA . SER A 1 193 ? -35.402 -0.091 40.140 1.00 89.56 193 SER A CA 1
ATOM 1548 C C . SER A 1 193 ? -36.766 -0.710 39.814 1.00 89.56 193 SER A C 1
ATOM 1550 O O . SER A 1 193 ? -37.766 -0.370 40.444 1.00 89.56 193 SER A O 1
ATOM 1552 N N . THR A 1 194 ? -36.812 -1.630 38.847 1.00 90.88 194 THR A N 1
ATOM 1553 C CA . THR A 1 194 ? -38.025 -2.365 38.472 1.00 90.88 194 THR A CA 1
ATOM 1554 C C . THR A 1 194 ? -38.339 -3.425 39.523 1.00 90.88 194 THR A C 1
ATOM 1556 O O . THR A 1 194 ? -39.442 -3.427 40.060 1.00 90.88 194 THR A O 1
ATOM 1559 N N . LEU A 1 195 ? -37.347 -4.224 39.931 1.00 88.44 195 LEU A N 1
ATOM 1560 C CA . LEU A 1 195 ? -37.464 -5.200 41.020 1.00 88.44 195 LEU A CA 1
ATOM 1561 C C . LEU A 1 195 ? -37.881 -4.555 42.350 1.00 88.44 195 LEU A C 1
ATOM 1563 O O . LEU A 1 195 ? -38.756 -5.082 43.033 1.00 88.44 195 LEU A O 1
ATOM 1567 N N . ARG A 1 196 ? -37.308 -3.399 42.714 1.00 85.38 196 ARG A N 1
ATOM 1568 C CA . ARG A 1 196 ? -37.695 -2.651 43.926 1.00 85.38 196 ARG A CA 1
ATOM 1569 C C . ARG A 1 196 ? -39.166 -2.229 43.907 1.00 85.38 196 ARG A C 1
ATOM 1571 O O . ARG A 1 196 ? -39.830 -2.325 44.939 1.00 85.38 196 ARG A O 1
ATOM 1578 N N . LYS A 1 197 ? -39.685 -1.821 42.744 1.00 89.25 197 LYS A N 1
ATOM 1579 C CA . LYS A 1 197 ? -41.103 -1.473 42.551 1.00 89.25 197 LYS A CA 1
ATOM 1580 C C . LYS A 1 197 ? -42.009 -2.703 42.552 1.00 89.25 197 LYS A C 1
ATOM 1582 O O . LYS A 1 197 ? -43.007 -2.698 43.259 1.00 89.25 197 LYS A O 1
ATOM 1587 N N . GLU A 1 198 ? -41.665 -3.759 41.815 1.00 86.12 198 GLU A N 1
ATOM 1588 C CA . GLU A 1 198 ? -42.464 -4.996 41.746 1.00 86.12 198 GLU A CA 1
ATOM 1589 C C . GLU A 1 198 ? -42.576 -5.696 43.106 1.00 86.12 198 GLU A C 1
ATOM 1591 O O . GLU A 1 198 ? -43.651 -6.159 43.485 1.00 86.12 198 GLU A O 1
ATOM 1596 N N . LEU A 1 199 ? -41.486 -5.715 43.876 1.00 84.56 199 LEU A N 1
ATOM 1597 C CA . LEU A 1 199 ? -41.458 -6.239 45.243 1.00 84.56 199 LEU A CA 1
ATOM 1598 C C . LEU A 1 199 ? -42.004 -5.241 46.282 1.00 84.56 199 LEU A C 1
ATOM 1600 O O . LEU A 1 199 ? -41.985 -5.544 47.474 1.00 84.56 199 LEU A O 1
ATOM 1604 N N . ASN A 1 200 ? -42.480 -4.062 45.856 1.00 74.31 200 ASN A N 1
ATOM 1605 C CA . ASN A 1 200 ? -42.981 -2.978 46.710 1.00 74.31 200 ASN A CA 1
ATOM 1606 C C . ASN A 1 200 ? -41.997 -2.519 47.811 1.00 74.31 200 ASN A C 1
ATOM 1608 O O . ASN A 1 200 ? -42.410 -1.881 48.781 1.00 74.31 200 ASN A O 1
ATOM 1612 N N . LEU A 1 201 ? -40.696 -2.785 47.646 1.00 67.88 201 LEU A N 1
ATOM 1613 C CA . LEU A 1 201 ? -39.642 -2.504 48.629 1.00 67.88 201 LEU A CA 1
ATOM 1614 C C . LEU A 1 201 ? -39.517 -1.006 48.937 1.00 67.88 201 LEU A C 1
ATOM 1616 O O . LEU A 1 201 ? -39.297 -0.646 50.089 1.00 67.88 201 LEU A O 1
ATOM 1620 N N . ASP A 1 202 ? -39.742 -0.141 47.945 1.00 63.06 202 ASP A N 1
ATOM 1621 C CA . ASP A 1 202 ? -39.738 1.320 48.126 1.00 63.06 202 ASP A CA 1
ATOM 1622 C C . ASP A 1 202 ? -41.009 1.850 48.837 1.00 63.06 202 ASP A C 1
ATOM 1624 O O . ASP A 1 202 ? -41.072 3.026 49.190 1.00 63.06 202 ASP A O 1
ATOM 1628 N N . SER A 1 203 ? -42.029 1.005 49.054 1.00 56.03 203 SER A N 1
ATOM 1629 C CA . SER A 1 203 ? -43.276 1.354 49.764 1.00 56.03 203 SER A CA 1
ATOM 1630 C C . SER A 1 203 ? -43.382 0.755 51.171 1.00 56.03 203 SER A C 1
ATOM 1632 O O . SER A 1 203 ? -44.353 1.017 51.884 1.00 56.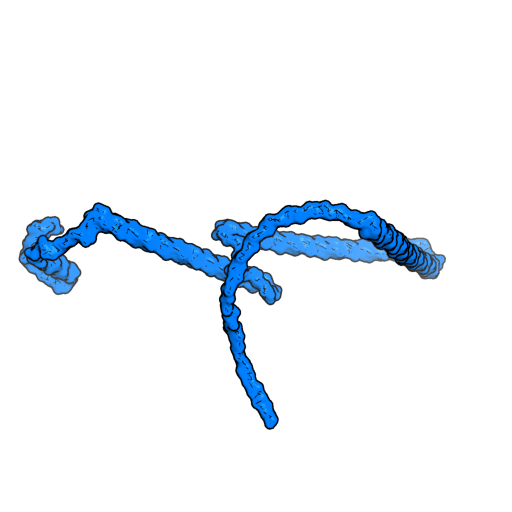03 203 SER A O 1
ATOM 1634 N N . VAL A 1 204 ? -42.387 -0.037 51.591 1.00 53.91 204 VAL A N 1
ATOM 1635 C CA . VAL A 1 204 ? -42.285 -0.510 52.973 1.00 53.91 204 VAL A CA 1
ATOM 1636 C C . VAL A 1 204 ? -41.848 0.666 53.840 1.00 53.91 204 VAL A C 1
ATOM 1638 O O . VAL A 1 204 ? -40.662 0.969 53.957 1.00 53.91 204 VAL A O 1
ATOM 1641 N N . ASP A 1 205 ? -42.828 1.330 54.448 1.00 42.06 205 ASP A N 1
ATOM 1642 C CA . ASP A 1 205 ? -42.604 2.369 55.447 1.00 42.06 205 ASP A CA 1
ATOM 1643 C C . ASP A 1 205 ? -41.861 1.785 56.663 1.00 42.06 205 ASP A C 1
ATOM 1645 O O . ASP A 1 205 ? -42.450 1.172 57.557 1.00 42.06 205 ASP A O 1
ATOM 1649 N N . THR A 1 206 ? -40.542 1.980 56.708 1.00 55.28 206 THR A N 1
ATOM 1650 C CA . THR A 1 206 ? -39.689 1.564 57.831 1.00 55.28 206 THR A CA 1
ATOM 1651 C C . THR A 1 206 ? -39.882 2.426 59.085 1.00 55.28 206 THR A C 1
ATOM 1653 O O . THR A 1 206 ? -39.232 2.181 60.100 1.00 55.28 206 THR A O 1
ATOM 1656 N N . THR A 1 207 ? -40.809 3.391 59.071 1.00 49.06 207 THR A N 1
ATOM 1657 C CA . THR A 1 207 ? -41.124 4.261 60.218 1.00 49.06 207 THR A CA 1
ATOM 1658 C C . THR A 1 207 ? -42.087 3.610 61.229 1.00 49.06 207 THR A C 1
ATOM 1660 O O . THR A 1 207 ? -42.363 4.187 62.282 1.00 49.06 207 THR A O 1
ATOM 1663 N N . ALA A 1 208 ? -42.572 2.388 60.975 1.00 49.00 208 ALA A N 1
ATOM 1664 C CA . ALA A 1 208 ? -43.502 1.660 61.846 1.00 49.00 208 ALA A CA 1
ATOM 1665 C C . ALA A 1 208 ? -42.843 0.499 62.626 1.00 49.00 208 ALA A C 1
ATOM 1667 O O . ALA A 1 208 ? -43.237 -0.659 62.494 1.00 49.00 208 ALA A O 1
ATOM 1668 N N . GLY A 1 209 ? -41.852 0.792 63.478 1.00 39.12 209 GLY A N 1
ATOM 1669 C CA . GLY A 1 209 ? -41.232 -0.248 64.309 1.00 39.12 209 GLY A CA 1
ATOM 1670 C C . GLY A 1 209 ? -40.073 0.213 65.187 1.00 39.12 209 GLY A C 1
ATOM 1671 O O . GLY A 1 209 ? -38.925 -0.122 64.916 1.00 39.12 209 GLY A O 1
ATOM 1672 N N . GLY A 1 210 ? -40.362 0.928 66.278 1.00 47.12 210 GLY A N 1
ATOM 1673 C CA . GLY A 1 210 ? -39.374 1.205 67.327 1.00 47.12 210 GLY A CA 1
ATOM 1674 C C . GLY A 1 210 ? -38.972 -0.069 68.081 1.00 47.12 210 GLY A C 1
ATOM 1675 O O . GLY A 1 210 ? -39.532 -0.361 69.135 1.00 47.12 210 GLY A O 1
ATOM 1676 N N . GLY A 1 211 ? -38.024 -0.831 67.532 1.00 41.31 211 GLY A N 1
ATOM 1677 C CA . GLY A 1 211 ? -37.389 -1.986 68.170 1.00 41.31 211 GLY A CA 1
ATOM 1678 C C . GLY A 1 211 ? -36.035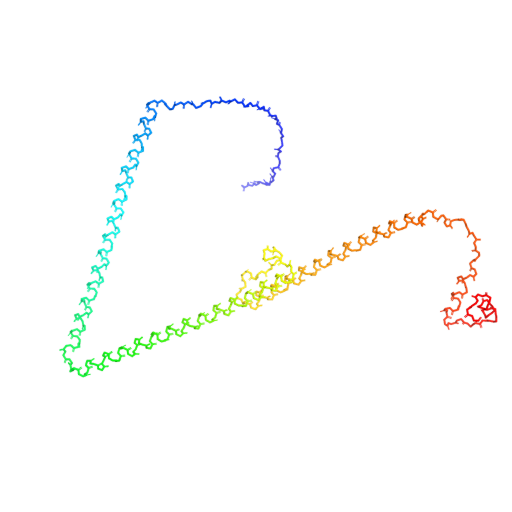 -1.611 68.775 1.00 41.31 211 GLY A C 1
ATOM 1679 O O . GLY A 1 211 ? -35.218 -0.979 68.111 1.00 41.31 211 GLY A O 1
ATOM 1680 N N . ASN A 1 212 ? -35.795 -1.988 70.035 1.00 45.47 212 ASN A N 1
ATOM 1681 C CA . ASN A 1 212 ? -34.565 -1.653 70.764 1.00 45.47 212 ASN A CA 1
ATOM 1682 C C . ASN A 1 212 ? -33.290 -2.115 70.036 1.00 45.47 212 ASN A C 1
ATOM 1684 O O . ASN A 1 212 ? -33.164 -3.275 69.645 1.00 45.47 212 ASN A O 1
ATOM 1688 N N . S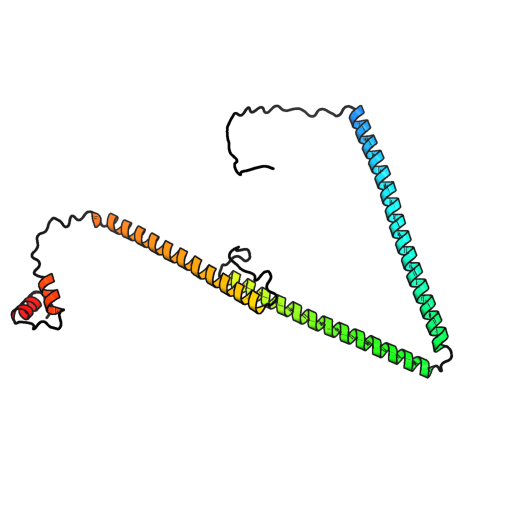ER A 1 213 ? -32.290 -1.233 69.978 1.00 47.62 213 SER A N 1
ATOM 1689 C CA . SER A 1 213 ? -30.987 -1.443 69.333 1.00 47.62 213 SER A CA 1
ATOM 1690 C C . SER A 1 213 ? -30.012 -2.337 70.131 1.00 47.62 213 SER A C 1
ATOM 1692 O O . SER A 1 213 ? -28.820 -2.047 70.206 1.00 47.62 213 SER A O 1
ATOM 1694 N N . GLU A 1 214 ? -30.484 -3.427 70.747 1.00 53.25 214 GLU A N 1
ATOM 1695 C CA . GLU A 1 214 ? -29.635 -4.380 71.498 1.00 53.25 214 GLU A CA 1
ATOM 1696 C C . GLU A 1 214 ? -28.947 -5.437 70.601 1.00 53.25 214 GLU A C 1
ATOM 1698 O O . GLU A 1 214 ? -28.157 -6.266 71.069 1.00 53.25 214 GLU A O 1
ATOM 1703 N N . THR A 1 215 ? -29.226 -5.438 69.295 1.00 54.97 215 THR A N 1
ATOM 1704 C CA . THR A 1 215 ? -28.558 -6.302 68.304 1.00 54.97 215 THR A CA 1
ATOM 1705 C C . THR A 1 215 ? -27.278 -5.676 67.757 1.00 54.97 215 THR A C 1
ATOM 1707 O O . THR A 1 215 ? -26.232 -6.327 67.796 1.00 54.97 215 THR A O 1
ATOM 1710 N N . ASP A 1 216 ? -27.322 -4.412 67.334 1.00 56.66 216 ASP A N 1
ATOM 1711 C CA . ASP A 1 216 ? -26.158 -3.699 66.782 1.00 56.66 216 ASP A CA 1
ATOM 1712 C C . ASP A 1 216 ? -25.061 -3.505 67.832 1.00 56.66 216 ASP A C 1
ATOM 1714 O O . ASP A 1 216 ? -23.874 -3.691 67.555 1.00 56.66 216 ASP A O 1
ATOM 1718 N N . ASP A 1 217 ? -25.468 -3.220 69.070 1.00 62.12 217 ASP A N 1
ATOM 1719 C CA . ASP A 1 217 ? -24.558 -3.005 70.193 1.00 62.12 217 ASP A CA 1
ATOM 1720 C C . ASP A 1 217 ? -23.855 -4.300 70.648 1.00 62.12 217 ASP A C 1
ATOM 1722 O O . ASP A 1 217 ? -22.818 -4.261 71.303 1.00 62.12 217 ASP A O 1
ATOM 1726 N N . PHE A 1 218 ? -24.385 -5.468 70.269 1.00 64.94 218 PHE A N 1
ATOM 1727 C CA . PHE A 1 218 ? -23.722 -6.757 70.471 1.00 64.94 218 PHE A CA 1
ATOM 1728 C C . PHE A 1 218 ? -22.707 -7.050 69.358 1.00 64.94 218 PHE A C 1
ATOM 1730 O O . PHE A 1 218 ? -21.563 -7.407 69.645 1.00 64.94 218 PHE A O 1
ATOM 1737 N N . HIS A 1 219 ? -23.087 -6.861 68.089 1.00 66.94 219 HIS A N 1
ATOM 1738 C CA . HIS A 1 219 ? -22.173 -7.086 66.966 1.00 66.94 219 HIS A CA 1
ATOM 1739 C C . HIS A 1 219 ? -20.967 -6.138 67.010 1.00 66.94 219 HIS A C 1
ATOM 1741 O O . HIS A 1 219 ? -19.841 -6.585 66.806 1.00 66.94 219 HIS A O 1
ATOM 1747 N N . SER A 1 220 ? -21.159 -4.867 67.376 1.00 68.12 220 SER A N 1
ATOM 1748 C CA . SER A 1 220 ? -20.058 -3.906 67.531 1.00 68.12 220 SER A CA 1
ATOM 1749 C C . SER A 1 220 ? -19.075 -4.286 68.653 1.00 68.12 220 SER A C 1
ATOM 1751 O O . SER A 1 220 ? -17.862 -4.127 68.488 1.00 68.12 220 SER A O 1
ATOM 1753 N N . ARG A 1 221 ? -19.565 -4.844 69.772 1.00 64.94 221 ARG A N 1
ATOM 1754 C CA . ARG A 1 221 ? -18.733 -5.329 70.888 1.00 64.94 221 ARG A CA 1
ATOM 1755 C C . ARG A 1 221 ? -17.967 -6.605 70.549 1.00 64.94 221 ARG A C 1
ATOM 1757 O O . ARG A 1 221 ? -16.796 -6.703 70.901 1.00 64.94 221 ARG A O 1
ATOM 1764 N N . VAL A 1 222 ? -18.594 -7.564 69.863 1.00 67.56 222 VAL A N 1
ATOM 1765 C CA . VAL A 1 222 ? -17.957 -8.844 69.497 1.00 67.56 222 VAL A CA 1
ATOM 1766 C C . VAL A 1 222 ? -16.973 -8.687 68.333 1.00 67.56 222 VAL A C 1
ATOM 1768 O O . VAL A 1 222 ? -15.936 -9.347 68.319 1.00 67.56 222 VAL A O 1
ATOM 1771 N N . SER A 1 223 ? -17.240 -7.790 67.380 1.00 69.25 223 SER A N 1
ATOM 1772 C CA . SER A 1 223 ? -16.341 -7.527 66.247 1.00 69.25 223 SER A CA 1
ATOM 1773 C C . SER A 1 223 ? -15.137 -6.637 66.586 1.00 69.25 223 SER A C 1
ATOM 1775 O O . SER A 1 223 ? -14.258 -6.468 65.741 1.00 69.25 223 SER A O 1
ATOM 1777 N N . ASN A 1 224 ? -15.058 -6.066 67.794 1.00 71.19 224 ASN A N 1
ATOM 1778 C CA . ASN A 1 224 ? -13.936 -5.225 68.210 1.00 71.19 224 ASN A CA 1
ATOM 1779 C C . ASN A 1 224 ? -12.846 -6.058 68.921 1.00 71.19 224 ASN A C 1
ATOM 1781 O O . ASN A 1 224 ? -13.045 -6.453 70.072 1.00 71.19 224 ASN A O 1
ATOM 1785 N N . PRO A 1 225 ? -11.658 -6.270 68.316 1.00 64.19 225 PRO A N 1
ATOM 1786 C CA . PRO A 1 225 ? -10.616 -7.139 68.875 1.00 64.19 225 PRO A CA 1
ATOM 1787 C C . PRO A 1 225 ? -9.994 -6.627 70.188 1.00 64.19 225 PRO A C 1
ATOM 1789 O O . PRO A 1 225 ? -9.258 -7.364 70.840 1.00 64.19 225 PRO A O 1
ATOM 1792 N N . ASN A 1 226 ? -10.284 -5.386 70.596 1.00 70.81 226 ASN A N 1
ATOM 1793 C CA . ASN A 1 226 ? -9.834 -4.816 71.869 1.00 70.81 226 ASN A CA 1
ATOM 1794 C C . ASN A 1 226 ? -10.870 -4.944 73.005 1.00 70.81 226 ASN A C 1
ATOM 1796 O O . ASN A 1 226 ? -10.581 -4.551 74.138 1.00 70.81 226 ASN A O 1
ATOM 1800 N N . HIS A 1 227 ? -12.072 -5.468 72.739 1.00 71.25 227 HIS A N 1
ATOM 1801 C CA . HIS A 1 227 ? -13.106 -5.631 73.759 1.00 71.25 227 HIS A CA 1
ATOM 1802 C C . HIS A 1 227 ? -12.959 -6.973 74.494 1.00 71.25 227 HIS A C 1
ATOM 1804 O O . HIS A 1 227 ? -12.908 -8.041 73.886 1.00 71.25 227 HIS A O 1
ATOM 1810 N N . LYS A 1 228 ? -12.896 -6.939 75.831 1.00 74.31 228 LYS A N 1
ATOM 1811 C CA . LYS A 1 228 ? -12.866 -8.161 76.648 1.00 74.31 228 LYS A CA 1
ATOM 1812 C C . LYS A 1 228 ? -14.287 -8.680 76.838 1.00 74.31 228 LYS A C 1
ATOM 1814 O O . LYS A 1 228 ? -15.014 -8.130 77.660 1.00 74.31 228 LYS A O 1
ATOM 1819 N N . LEU A 1 229 ? -14.632 -9.752 76.121 1.00 72.88 229 LEU A N 1
ATOM 1820 C CA . LEU A 1 229 ? -15.909 -10.461 76.254 1.00 72.88 229 LEU A CA 1
ATOM 1821 C C . LEU A 1 229 ? -16.236 -10.736 77.729 1.00 72.88 229 LEU A C 1
ATOM 1823 O O . LEU A 1 229 ? -15.468 -11.388 78.445 1.00 72.88 229 LEU A O 1
ATOM 1827 N N . THR A 1 230 ? -17.380 -10.236 78.183 1.00 78.31 230 THR A N 1
ATOM 1828 C CA . THR A 1 230 ? -17.877 -10.456 79.540 1.00 78.31 230 THR A CA 1
ATOM 1829 C C . THR A 1 230 ? -18.804 -11.672 79.584 1.00 78.31 230 THR A C 1
ATOM 1831 O O . THR A 1 230 ? -19.248 -12.194 78.562 1.00 78.31 230 THR A O 1
ATOM 1834 N N . LYS A 1 231 ? -19.155 -12.129 80.794 1.00 76.50 231 LYS A N 1
ATOM 1835 C CA . LYS A 1 231 ? -20.147 -13.206 80.960 1.00 76.50 231 LYS A CA 1
ATOM 1836 C C . LYS A 1 231 ? -21.519 -12.849 80.375 1.00 76.50 231 LYS A C 1
ATOM 1838 O O . LYS A 1 231 ? -22.242 -13.766 80.005 1.00 76.50 231 LYS A O 1
ATOM 1843 N N . LYS A 1 232 ? -21.858 -11.554 80.291 1.00 76.31 232 LYS A N 1
ATOM 1844 C CA . LYS A 1 232 ? -23.107 -11.096 79.678 1.00 76.31 232 LYS A CA 1
ATOM 1845 C C . LYS A 1 232 ? -23.069 -11.300 78.166 1.00 76.31 232 LYS A C 1
ATOM 1847 O O . LYS A 1 232 ? -23.966 -11.934 77.637 1.00 76.31 232 LYS A O 1
ATOM 1852 N N . ASP A 1 233 ? -21.987 -10.900 77.499 1.00 73.25 233 ASP A N 1
ATOM 1853 C CA . ASP A 1 233 ? -21.864 -11.069 76.044 1.00 73.25 233 ASP A CA 1
ATOM 1854 C C . ASP A 1 233 ? -21.882 -12.561 75.643 1.00 73.25 233 ASP A C 1
ATOM 1856 O O . ASP A 1 233 ? -22.469 -12.926 74.632 1.00 73.25 233 ASP A O 1
ATOM 1860 N N . ILE A 1 234 ? -21.323 -13.459 76.465 1.00 76.12 234 ILE A N 1
ATOM 1861 C CA . ILE A 1 234 ? -21.416 -14.917 76.236 1.00 76.12 234 ILE A CA 1
ATOM 1862 C C . ILE A 1 234 ? -22.860 -15.432 76.387 1.00 76.12 234 ILE A C 1
ATOM 1864 O O . ILE A 1 234 ? -23.266 -16.339 75.663 1.00 76.12 234 ILE A O 1
ATOM 1868 N N . GLN A 1 235 ? -23.641 -14.875 77.316 1.00 77.12 235 GLN A N 1
ATOM 1869 C CA . GLN A 1 235 ? -25.048 -15.239 77.484 1.00 77.12 235 GLN A CA 1
ATOM 1870 C C . GLN A 1 235 ? -25.903 -14.698 76.327 1.00 77.12 235 GLN A C 1
ATOM 1872 O O . GLN A 1 235 ? -26.632 -15.473 75.711 1.00 77.12 235 GLN A O 1
ATOM 1877 N N . ASP A 1 236 ? -25.732 -13.424 75.965 1.00 74.56 236 ASP A N 1
ATOM 1878 C CA . ASP A 1 236 ? -26.409 -12.783 74.832 1.00 74.56 236 ASP A CA 1
ATOM 1879 C C . ASP A 1 236 ? -26.110 -13.531 73.512 1.00 74.56 236 ASP A C 1
ATOM 1881 O O . ASP A 1 236 ? -27.000 -13.720 72.683 1.00 74.56 236 ASP A O 1
ATOM 1885 N N . ALA A 1 237 ? -24.876 -14.019 73.323 1.00 73.94 237 ALA A N 1
ATOM 1886 C CA . ALA A 1 237 ? -24.484 -14.835 72.169 1.00 73.94 237 ALA A CA 1
ATOM 1887 C C . ALA A 1 237 ? -25.223 -16.183 72.104 1.00 73.94 237 ALA A C 1
ATOM 1889 O O . ALA A 1 237 ? -25.577 -16.645 71.017 1.00 73.94 237 ALA A O 1
ATOM 1890 N N . ARG A 1 238 ? -25.462 -16.801 73.266 1.00 76.81 238 ARG A N 1
ATOM 1891 C CA . ARG A 1 238 ? -26.148 -18.091 73.404 1.00 76.81 238 ARG A CA 1
ATOM 1892 C C . ARG A 1 238 ? -27.654 -17.962 73.195 1.00 76.81 238 ARG A C 1
ATOM 1894 O O . ARG A 1 238 ? -28.262 -18.803 72.542 1.00 76.81 238 ARG A O 1
ATOM 1901 N N . GLU A 1 239 ? -28.248 -16.884 73.702 1.00 76.44 239 GLU A N 1
ATOM 1902 C CA . GLU A 1 239 ? -29.654 -16.534 73.457 1.00 76.44 239 GLU A CA 1
ATOM 1903 C C . GLU A 1 239 ? -29.898 -16.175 71.978 1.00 76.44 239 GLU A C 1
ATOM 1905 O O . GLU A 1 239 ? -30.962 -16.475 71.439 1.00 76.44 239 GLU A O 1
ATOM 1910 N N . LYS A 1 240 ? -28.885 -15.629 71.288 1.00 72.44 240 LYS A N 1
ATOM 1911 C CA . LYS A 1 240 ? -28.888 -15.361 69.837 1.00 72.44 240 LYS A CA 1
ATOM 1912 C C . LYS A 1 240 ? -28.448 -16.556 68.968 1.00 72.44 240 LYS A C 1
ATOM 1914 O O . LYS A 1 240 ? -28.421 -16.426 67.747 1.00 72.44 240 LYS A O 1
ATOM 1919 N N . GLY A 1 241 ? -28.117 -17.711 69.557 1.00 68.44 241 GLY A N 1
ATOM 1920 C CA . GLY A 1 241 ? -27.767 -18.942 68.829 1.00 68.44 241 GLY A CA 1
ATOM 1921 C C . GLY A 1 241 ? -26.439 -18.903 68.058 1.00 68.44 241 GLY A C 1
ATOM 1922 O O . GLY A 1 241 ? -26.271 -19.650 67.097 1.00 68.44 241 GLY A O 1
ATOM 1923 N N . ILE A 1 242 ? -25.509 -18.027 68.452 1.00 70.31 242 ILE A N 1
ATOM 1924 C CA . ILE A 1 242 ? -24.198 -17.846 67.802 1.00 70.31 242 ILE A CA 1
ATOM 1925 C C . ILE A 1 242 ? -23.152 -18.840 68.354 1.00 70.31 242 ILE A C 1
ATOM 1927 O O . ILE A 1 242 ? -22.188 -19.161 67.656 1.00 70.31 242 ILE A O 1
ATOM 1931 N N . ILE A 1 243 ? -23.356 -19.342 69.583 1.00 55.25 243 ILE A N 1
ATOM 1932 C CA . ILE A 1 243 ? -22.564 -20.372 70.293 1.00 55.25 243 ILE A CA 1
ATOM 1933 C C . ILE A 1 243 ? -23.440 -21.212 71.231 1.00 55.25 243 ILE A C 1
ATOM 1935 O O . ILE A 1 243 ? -24.474 -20.686 71.699 1.00 55.25 243 ILE A O 1
#

Secondary structure (DSSP, 8-state):
---------------------------PPPPHHHHHHHHHHHHHHHHHHHHHHHHHHHHHHHHHHHHHHHHHHHHHHHHHHHHHHHTTS-HHHHHHHHHHHHHHHHHHHHHHHHHHHHHHHHHHHHHHHHHHHHHHHHHTT--TT-TT----TT-S-HHHHHHHHHHHHHHHHHHHHHHHHHHHHHHHHHHHHHHHHHTTGGG--TTS----STTHHHHHHHS-TTS---HHHHHHHHHTT--

Radius of gyration: 46.91 Å; chains: 1; bounding box: 89×78×123 Å

Organism: NCBI:txid412755

Foldseek 3Di:
DDDYDDDDDDDDDDDDDDDDDDDDPDDDDDDPVRVVVVVVVVVVVVVVVVVVVVVVVVVVVVVVVVVVVVVVVVVVVVVVVCCVVPVPDDPVVNVVVVVVVVVVVVVVVVVVVVVVVVVVVVVVVVVVVVVVVVVVCVVLVHDPPPPLAQCVVPDPDPVNSVVSRVVSSVVVSVVVVVVVVVVVVVVVVVVVVVVCVVVVVVVPPPVPDPDDPPPVVLCVQVVDPPHDDDPVSVVVCVVVVVD